Protein AF-A0A4R1R1F6-F1 (afdb_monomer_lite)

pLDDT: mean 87.06, std 9.8, range [47.56, 97.0]

Structure (mmCIF, N/CA/C/O backbone):
data_AF-A0A4R1R1F6-F1
#
_entry.id   AF-A0A4R1R1F6-F1
#
loop_
_atom_site.group_PDB
_atom_site.id
_atom_site.type_symbol
_atom_site.label_atom_id
_atom_site.label_alt_id
_atom_site.label_comp_id
_atom_site.label_asym_id
_atom_site.label_entity_id
_atom_site.label_seq_id
_atom_site.pdbx_PDB_ins_code
_atom_site.Cartn_x
_atom_site.Cartn_y
_atom_site.Cartn_z
_atom_site.occupancy
_atom_site.B_iso_or_equiv
_atom_site.auth_seq_id
_atom_site.auth_comp_id
_atom_site.auth_asym_id
_atom_site.auth_atom_id
_atom_site.pdbx_PDB_model_num
ATOM 1 N N . MET A 1 1 ? -30.516 7.169 29.824 1.00 62.19 1 MET A N 1
ATOM 2 C CA . MET A 1 1 ? -29.027 7.099 29.856 1.00 62.19 1 MET A CA 1
ATOM 3 C C . MET A 1 1 ? -28.421 5.712 29.596 1.00 62.19 1 MET A C 1
ATOM 5 O O . MET A 1 1 ? -27.406 5.663 28.911 1.00 62.19 1 MET A O 1
ATOM 9 N N . LYS A 1 2 ? -28.962 4.588 30.112 1.00 74.31 2 LYS A N 1
ATOM 10 C CA . LYS A 1 2 ? -28.380 3.242 29.869 1.00 74.31 2 LYS A CA 1
ATOM 11 C C . LYS A 1 2 ? -28.368 2.841 28.382 1.00 74.31 2 LYS A C 1
ATOM 13 O O . LYS A 1 2 ? -27.320 2.434 27.895 1.00 74.31 2 LYS A O 1
ATOM 18 N N . TYR A 1 3 ? -29.479 3.050 27.674 1.00 82.12 3 TYR A N 1
ATOM 19 C CA . TYR A 1 3 ? -29.600 2.762 26.239 1.00 82.12 3 TYR A CA 1
ATOM 20 C C . TYR A 1 3 ? -28.615 3.574 25.385 1.00 82.12 3 TYR A C 1
ATOM 22 O O . TYR A 1 3 ? -27.897 3.007 24.575 1.00 82.12 3 TYR A O 1
ATOM 30 N N . ILE A 1 4 ? -28.467 4.875 25.662 1.00 83.81 4 ILE A N 1
ATOM 31 C CA . ILE A 1 4 ? -27.500 5.753 24.974 1.00 83.81 4 ILE A CA 1
ATOM 32 C C . ILE A 1 4 ? -26.069 5.200 25.085 1.00 83.81 4 ILE A C 1
ATOM 34 O O . ILE A 1 4 ? -25.352 5.111 24.094 1.00 83.81 4 ILE A O 1
ATOM 38 N N . LYS A 1 5 ? -25.656 4.746 26.277 1.00 82.88 5 LYS A N 1
ATOM 39 C CA . LYS A 1 5 ? -24.323 4.147 26.474 1.00 82.88 5 LYS A CA 1
ATOM 40 C C . LYS A 1 5 ? -24.139 2.832 25.707 1.00 82.88 5 LYS A C 1
ATOM 42 O O . LYS A 1 5 ? -23.014 2.515 25.334 1.00 82.88 5 LYS A O 1
ATOM 47 N N . GLN A 1 6 ? -25.201 2.052 25.510 1.00 85.31 6 GLN A N 1
ATOM 48 C CA . GLN A 1 6 ? -25.147 0.817 24.722 1.00 85.31 6 GLN A CA 1
ATOM 49 C C . GLN A 1 6 ? -25.037 1.118 23.228 1.00 85.31 6 GLN A C 1
ATOM 51 O O . GLN A 1 6 ? -24.193 0.521 22.568 1.00 85.31 6 GLN A O 1
ATOM 56 N N . VAL A 1 7 ? -25.804 2.091 22.731 1.00 89.19 7 VAL A N 1
ATOM 57 C CA . VAL A 1 7 ? -25.741 2.540 21.333 1.00 89.19 7 VAL A CA 1
ATOM 58 C C . VAL A 1 7 ? -24.349 3.068 20.992 1.00 89.19 7 VAL A C 1
ATOM 60 O O . VAL A 1 7 ? -23.760 2.620 20.016 1.00 89.19 7 VAL A O 1
ATOM 63 N N . ILE A 1 8 ? -23.764 3.927 21.837 1.00 89.44 8 ILE A N 1
ATOM 64 C CA . ILE A 1 8 ? -22.402 4.452 21.621 1.00 89.44 8 ILE A CA 1
ATOM 65 C C . ILE A 1 8 ? -21.371 3.317 21.551 1.00 89.44 8 ILE A C 1
ATOM 67 O O . ILE A 1 8 ? -20.469 3.345 20.721 1.00 89.44 8 ILE A O 1
ATOM 71 N N . ARG A 1 9 ? -21.500 2.293 22.404 1.00 87.94 9 ARG A N 1
ATOM 72 C CA . ARG A 1 9 ? -20.593 1.134 22.382 1.00 87.94 9 ARG A CA 1
ATOM 73 C C . ARG A 1 9 ? -20.769 0.283 21.133 1.00 87.94 9 ARG A C 1
ATOM 75 O O . ARG A 1 9 ? -19.770 -0.156 20.580 1.00 87.94 9 ARG A O 1
ATOM 82 N N . ALA A 1 10 ? -22.009 0.046 20.713 1.00 91.81 10 ALA A N 1
ATOM 83 C CA . ALA A 1 10 ? -22.293 -0.688 19.486 1.00 91.81 10 ALA A CA 1
ATOM 84 C C . ALA A 1 10 ? -21.715 0.053 18.274 1.00 91.81 10 ALA A C 1
ATOM 86 O O . ALA A 1 10 ? -21.000 -0.549 17.480 1.00 91.81 10 ALA A O 1
ATOM 87 N N . LEU A 1 11 ? -21.920 1.371 18.199 1.00 94.44 11 LEU A N 1
ATOM 88 C CA . LEU A 1 11 ? -21.342 2.209 17.153 1.00 94.44 11 LEU A CA 1
ATOM 89 C C . LEU A 1 11 ? -19.810 2.153 17.164 1.00 94.44 11 LEU A C 1
ATOM 91 O O . LEU A 1 11 ? -19.200 1.983 16.117 1.00 94.44 11 LEU A O 1
ATOM 95 N N . ALA A 1 12 ? -19.184 2.226 18.341 1.00 93.81 12 ALA A N 1
ATOM 96 C CA . ALA A 1 12 ? -17.732 2.127 18.457 1.00 93.81 12 ALA A CA 1
ATOM 97 C C . ALA A 1 12 ? -17.189 0.776 17.961 1.00 93.81 12 ALA A C 1
ATOM 99 O O . ALA A 1 12 ? -16.158 0.739 17.296 1.00 93.81 12 ALA A O 1
ATOM 100 N N . VAL A 1 13 ? -17.894 -0.324 18.246 1.00 94.62 13 VAL A N 1
ATOM 101 C CA . VAL A 1 13 ? -17.554 -1.659 17.728 1.00 94.62 13 VAL A CA 1
ATOM 102 C C . VAL A 1 13 ? -17.670 -1.703 16.206 1.00 94.62 13 VAL A C 1
ATOM 104 O O . VAL A 1 13 ? -16.761 -2.205 15.553 1.00 94.62 13 VAL A O 1
ATOM 107 N N . VAL A 1 14 ? -18.748 -1.151 15.644 1.00 95.94 14 VAL A N 1
ATOM 108 C CA . VAL A 1 14 ? -18.955 -1.105 14.189 1.00 95.94 14 VAL A CA 1
ATOM 109 C C . VAL A 1 14 ? -17.864 -0.281 13.503 1.00 95.94 14 VAL A C 1
ATOM 111 O O . VAL A 1 14 ? -17.288 -0.743 12.525 1.00 95.94 14 VAL A O 1
ATOM 114 N N . LEU A 1 15 ? -17.523 0.894 14.038 1.00 96.25 15 LEU A N 1
ATOM 115 C CA . LEU A 1 15 ? -16.470 1.754 13.487 1.00 96.25 15 LEU A CA 1
ATOM 116 C C . LEU A 1 15 ? -15.081 1.104 13.571 1.00 96.25 15 LEU A C 1
ATOM 118 O O . LEU A 1 15 ? -14.319 1.166 12.610 1.00 96.25 15 LEU A O 1
ATOM 122 N N . ALA A 1 16 ? -14.759 0.450 14.692 1.00 96.12 16 ALA A N 1
ATOM 123 C CA . ALA A 1 16 ? -13.498 -0.274 14.849 1.00 96.12 16 ALA A CA 1
ATOM 124 C C . ALA A 1 16 ? -13.395 -1.456 13.873 1.00 96.12 16 ALA A C 1
ATOM 126 O O . ALA A 1 16 ? -12.383 -1.612 13.194 1.00 96.12 16 ALA A O 1
ATOM 127 N N . ALA A 1 17 ? -14.459 -2.256 13.753 1.00 96.50 17 ALA A N 1
ATOM 128 C CA . ALA A 1 17 ? -14.500 -3.367 12.808 1.00 96.50 17 ALA A CA 1
ATOM 129 C C . ALA A 1 17 ? -14.421 -2.882 11.353 1.00 96.50 17 ALA A C 1
ATOM 131 O O . ALA A 1 17 ? -13.700 -3.478 10.556 1.00 96.50 17 ALA A O 1
ATOM 132 N N . GLY A 1 18 ? -15.104 -1.783 11.018 1.00 95.19 18 GLY A N 1
ATOM 133 C CA . GLY A 1 18 ? -15.027 -1.150 9.700 1.00 95.19 18 GLY A CA 1
ATOM 134 C C . GLY A 1 18 ? -13.605 -0.708 9.355 1.00 95.19 18 GLY A C 1
ATOM 135 O O . GLY A 1 18 ? -13.105 -1.055 8.288 1.00 95.19 18 GLY A O 1
ATOM 136 N N . TYR A 1 19 ? -12.920 -0.037 10.287 1.00 95.56 19 TYR A N 1
ATOM 137 C CA . TYR A 1 19 ? -11.516 0.343 10.117 1.00 95.56 19 TYR A CA 1
ATOM 138 C C . TYR A 1 19 ? -10.600 -0.873 9.914 1.00 95.56 19 TYR A C 1
ATOM 140 O O . TYR A 1 19 ? -9.842 -0.910 8.951 1.00 95.56 19 TYR A O 1
ATOM 148 N N . LEU A 1 20 ? -10.694 -1.893 10.775 1.00 94.69 20 LEU A N 1
ATOM 149 C CA . LEU A 1 20 ? -9.870 -3.103 10.661 1.00 94.69 20 LEU A CA 1
ATOM 150 C C . LEU A 1 20 ? -10.113 -3.847 9.341 1.00 94.69 20 LEU A C 1
ATOM 152 O O . LEU A 1 20 ? -9.165 -4.297 8.700 1.00 94.69 20 LEU A O 1
ATOM 156 N N . THR A 1 21 ? -11.373 -3.928 8.912 1.00 94.88 21 THR A N 1
ATOM 157 C CA . THR A 1 21 ? -11.744 -4.532 7.626 1.00 94.88 21 THR A CA 1
ATOM 158 C C . THR A 1 21 ? -11.135 -3.757 6.470 1.00 94.88 21 THR A C 1
ATOM 160 O O . THR A 1 21 ? -10.537 -4.363 5.589 1.00 94.88 21 THR A O 1
ATOM 163 N N . TRP A 1 22 ? -11.237 -2.427 6.484 1.00 91.94 22 TRP A N 1
ATOM 164 C CA . TRP A 1 22 ? -10.648 -1.572 5.457 1.00 91.94 22 TRP A CA 1
ATOM 165 C C . TRP A 1 22 ? -9.118 -1.694 5.399 1.00 91.94 22 TRP A C 1
ATOM 167 O O . TRP A 1 22 ? -8.544 -1.773 4.312 1.00 91.94 22 TRP A O 1
ATOM 177 N N . SER A 1 23 ? -8.455 -1.793 6.554 1.00 89.38 23 SER A N 1
ATOM 178 C CA . SER A 1 23 ? -7.006 -2.001 6.622 1.00 89.38 23 SER A CA 1
ATOM 179 C C . SER A 1 23 ? -6.578 -3.305 5.945 1.00 89.38 23 SER A C 1
ATOM 181 O O . SER A 1 23 ? -5.576 -3.317 5.238 1.00 89.38 23 SER A O 1
ATOM 183 N N . VAL A 1 24 ? -7.349 -4.387 6.109 1.00 89.81 24 VAL A N 1
ATOM 184 C CA . VAL A 1 24 ? -7.085 -5.675 5.439 1.00 89.81 24 VAL A CA 1
ATOM 185 C C . VAL A 1 24 ? -7.498 -5.645 3.965 1.00 89.81 24 VAL A C 1
ATOM 187 O O . VAL A 1 24 ? -6.786 -6.195 3.121 1.00 89.81 24 VAL A O 1
ATOM 190 N N . TYR A 1 25 ? -8.615 -4.978 3.651 1.00 87.81 25 TYR A N 1
ATOM 191 C CA . TYR A 1 25 ? -9.157 -4.838 2.298 1.00 87.81 25 TYR A CA 1
ATOM 192 C C . TYR A 1 25 ? -8.102 -4.346 1.321 1.00 87.81 25 TYR A C 1
ATOM 194 O O . TYR A 1 25 ? -7.847 -5.004 0.319 1.00 87.81 25 TYR A O 1
ATOM 202 N N . ARG A 1 26 ? -7.410 -3.262 1.675 1.00 78.88 26 ARG A N 1
ATOM 203 C CA . ARG A 1 26 ? -6.404 -2.652 0.800 1.00 78.88 26 ARG A CA 1
ATOM 204 C C . ARG A 1 26 ? -5.155 -3.495 0.558 1.00 78.88 26 ARG A C 1
ATOM 206 O O . ARG A 1 26 ? -4.359 -3.136 -0.299 1.00 78.88 26 ARG A O 1
ATOM 213 N N . ILE A 1 27 ? -4.948 -4.556 1.332 1.00 75.25 27 ILE A N 1
ATOM 214 C CA . ILE A 1 27 ? -3.757 -5.400 1.215 1.00 75.25 27 ILE A CA 1
ATOM 215 C C . ILE A 1 27 ? -4.089 -6.708 0.492 1.00 75.25 27 ILE A C 1
ATOM 217 O O . ILE A 1 27 ? -3.251 -7.212 -0.247 1.00 75.25 27 ILE A O 1
ATOM 221 N N . THR A 1 28 ? -5.273 -7.291 0.727 1.00 76.56 28 THR A N 1
ATOM 222 C CA . THR A 1 28 ? -5.504 -8.713 0.395 1.00 76.56 28 THR A CA 1
ATOM 223 C C . THR A 1 28 ? -6.889 -9.084 -0.130 1.00 76.56 28 THR A C 1
ATOM 225 O O . THR A 1 28 ? -7.042 -10.199 -0.630 1.00 76.56 28 THR A O 1
ATOM 228 N N . LEU A 1 29 ? -7.919 -8.240 0.014 1.00 80.62 29 LEU A N 1
ATOM 229 C CA . LEU A 1 29 ? -9.292 -8.674 -0.278 1.00 80.62 29 LEU A CA 1
ATOM 230 C C . LEU A 1 29 ? -9.706 -8.247 -1.682 1.00 80.62 29 LEU A C 1
ATOM 232 O O . LEU A 1 29 ? -9.890 -7.065 -1.953 1.00 80.62 29 LEU A O 1
ATOM 236 N N . ASN A 1 30 ? -9.940 -9.238 -2.537 1.00 78.88 30 ASN A N 1
ATOM 237 C CA . ASN A 1 30 ? -10.216 -9.022 -3.957 1.00 78.88 30 ASN A CA 1
ATOM 238 C C . ASN A 1 30 ? -11.698 -9.221 -4.311 1.00 78.88 30 ASN A C 1
ATOM 240 O O . ASN A 1 30 ? -12.110 -8.938 -5.431 1.00 78.88 30 ASN A O 1
ATOM 244 N N . THR A 1 31 ? -12.518 -9.731 -3.382 1.00 85.62 31 THR A N 1
ATOM 245 C CA . THR A 1 31 ? -13.938 -10.036 -3.636 1.00 85.62 31 THR A CA 1
ATOM 246 C C . THR A 1 31 ? -14.854 -9.514 -2.533 1.00 85.62 31 THR A C 1
ATOM 248 O O . THR A 1 31 ? -14.504 -9.519 -1.352 1.00 85.62 31 THR A O 1
ATOM 251 N N . THR A 1 32 ? -16.086 -9.141 -2.891 1.00 87.62 32 THR A N 1
ATOM 252 C CA . THR A 1 32 ? -17.100 -8.665 -1.932 1.00 87.62 32 THR A CA 1
ATOM 253 C C . THR A 1 32 ? -17.400 -9.692 -0.839 1.00 87.62 32 THR A C 1
ATOM 255 O O . THR A 1 32 ? -17.586 -9.328 0.319 1.00 87.62 32 THR A O 1
ATOM 258 N N . VAL A 1 33 ? -17.399 -10.986 -1.177 1.00 90.06 33 VAL A N 1
ATOM 259 C CA . VAL A 1 33 ? -17.641 -12.071 -0.211 1.00 90.06 33 VAL A CA 1
ATOM 260 C C . VAL A 1 33 ? -16.546 -12.109 0.856 1.00 90.06 33 VAL A C 1
ATOM 262 O O . VAL A 1 33 ? -16.855 -12.206 2.044 1.00 90.06 33 VAL A O 1
ATOM 265 N N . GLN A 1 34 ? -15.278 -11.966 0.455 1.00 89.88 34 GLN A N 1
ATOM 266 C CA . GLN A 1 34 ? -14.159 -11.876 1.396 1.00 89.88 34 GLN A CA 1
ATOM 267 C C . GLN A 1 34 ? -14.294 -10.653 2.311 1.00 89.88 34 GLN A C 1
ATOM 269 O O . GLN A 1 34 ? -14.090 -10.775 3.517 1.00 89.88 34 GLN A O 1
ATOM 274 N N . VAL A 1 35 ? -14.702 -9.499 1.769 1.00 90.19 35 VAL A N 1
ATOM 275 C CA . VAL A 1 35 ? -14.927 -8.279 2.566 1.00 90.19 35 VAL A CA 1
ATOM 276 C C . VAL A 1 35 ? -15.991 -8.497 3.635 1.00 90.19 35 VAL A C 1
ATOM 278 O O . VAL A 1 35 ? -15.755 -8.191 4.803 1.00 90.19 35 VAL A O 1
ATOM 281 N N . VAL A 1 36 ? -17.142 -9.066 3.267 1.00 92.94 36 VAL A N 1
ATOM 282 C CA . VAL A 1 36 ? -18.231 -9.340 4.218 1.00 92.94 36 VAL A CA 1
ATOM 283 C C . VAL A 1 36 ? -17.784 -10.337 5.288 1.00 92.94 36 VAL A C 1
ATOM 285 O O . VAL A 1 36 ? -18.026 -10.112 6.474 1.00 92.94 36 VAL A O 1
ATOM 288 N N . PHE A 1 37 ? -17.086 -11.405 4.896 1.00 93.38 37 PHE A N 1
ATOM 289 C CA . PHE A 1 37 ? -16.571 -12.400 5.836 1.00 93.38 37 PHE A CA 1
ATOM 290 C C . PHE A 1 37 ? -15.604 -11.780 6.856 1.00 93.38 37 PHE A C 1
ATOM 292 O O . PHE A 1 37 ? -15.763 -11.976 8.064 1.00 93.38 37 PHE A O 1
ATOM 299 N N . VAL A 1 38 ? -14.642 -10.980 6.386 1.00 93.94 38 VAL A N 1
ATOM 300 C CA . VAL A 1 38 ? -13.664 -10.292 7.243 1.00 93.94 38 VAL A CA 1
ATOM 301 C C . VAL A 1 38 ? -14.344 -9.255 8.145 1.00 93.94 38 VAL A C 1
ATOM 303 O O . VAL A 1 38 ? -14.007 -9.161 9.327 1.00 93.94 38 VAL A O 1
ATOM 306 N N . ALA A 1 39 ? -15.359 -8.543 7.648 1.00 94.19 39 ALA A N 1
ATOM 307 C CA . ALA A 1 39 ? -16.154 -7.622 8.460 1.00 94.19 39 ALA A CA 1
ATOM 308 C C . ALA A 1 39 ? -16.881 -8.338 9.606 1.00 94.19 39 ALA A C 1
ATOM 310 O O . ALA A 1 39 ? -16.802 -7.911 10.762 1.00 94.19 39 ALA A O 1
ATOM 311 N N . CYS A 1 40 ? -17.552 -9.457 9.317 1.00 95.69 40 CYS A N 1
ATOM 312 C CA . CYS A 1 40 ? -18.209 -10.275 10.337 1.00 95.69 40 CYS A CA 1
ATOM 313 C C . CYS A 1 40 ? -17.206 -10.825 11.361 1.00 95.69 40 CYS A C 1
ATOM 315 O O . CYS A 1 40 ? -17.484 -10.801 12.564 1.00 95.69 40 CYS A O 1
ATOM 317 N N . TYR A 1 41 ? -16.031 -11.265 10.901 1.00 95.88 41 TYR A N 1
ATOM 318 C CA . TYR A 1 41 ? -14.944 -11.716 11.767 1.00 95.88 41 TYR A CA 1
ATOM 319 C C . TYR A 1 41 ? -14.500 -10.615 12.741 1.00 95.88 41 TYR A C 1
ATOM 321 O O . TYR A 1 41 ? -14.474 -10.843 13.955 1.00 95.88 41 TYR A O 1
ATOM 329 N N . PHE A 1 42 ? -14.220 -9.403 12.251 1.00 97.00 42 PHE A N 1
ATOM 330 C CA . PHE A 1 42 ? -13.792 -8.305 13.120 1.00 97.00 42 PHE A CA 1
ATOM 331 C C . PHE A 1 42 ? -14.895 -7.821 14.061 1.00 97.00 42 PHE A C 1
ATOM 333 O O . PHE A 1 42 ? -14.600 -7.506 15.214 1.00 97.00 42 PHE A O 1
ATOM 340 N N . LEU A 1 43 ? -16.166 -7.832 13.644 1.00 96.38 43 LEU A N 1
ATOM 341 C CA . LEU A 1 43 ? -17.286 -7.549 14.549 1.00 96.38 43 LEU A CA 1
ATOM 342 C C . LEU A 1 43 ? -17.322 -8.541 15.718 1.00 96.38 43 LEU A C 1
ATOM 344 O O . LEU A 1 43 ? -17.379 -8.125 16.880 1.00 96.38 43 LEU A O 1
ATOM 348 N N . ALA A 1 44 ? -17.242 -9.843 15.426 1.00 96.06 44 ALA A N 1
ATOM 349 C CA . ALA A 1 44 ? -17.216 -10.884 16.450 1.00 96.06 44 ALA A CA 1
ATOM 350 C C . ALA A 1 44 ? -15.998 -10.735 17.378 1.00 96.06 44 ALA A C 1
ATOM 352 O O . ALA A 1 44 ? -16.141 -10.811 18.602 1.00 96.06 44 ALA A O 1
ATOM 353 N N . LEU A 1 45 ? -14.821 -10.440 16.816 1.00 95.25 45 LEU A N 1
ATOM 354 C CA . LEU A 1 45 ? -13.589 -10.206 17.568 1.00 95.25 45 LEU A CA 1
ATOM 355 C C . LEU A 1 45 ? -13.711 -8.990 18.496 1.00 95.25 45 LEU A C 1
ATOM 357 O O . LEU A 1 45 ? -13.392 -9.092 19.681 1.00 95.25 45 LEU A O 1
ATOM 361 N N . CYS A 1 46 ? -14.214 -7.854 18.008 1.00 94.50 46 CYS A N 1
ATOM 362 C CA . CYS A 1 46 ? -14.398 -6.646 18.813 1.00 94.50 46 CYS A CA 1
ATOM 363 C C . CYS A 1 46 ? -15.383 -6.871 19.973 1.00 94.50 46 CYS A C 1
ATOM 365 O O . CYS A 1 46 ? -15.110 -6.462 21.108 1.00 94.50 46 CYS A O 1
ATOM 367 N N . VAL A 1 47 ? -16.503 -7.563 19.724 1.00 93.75 47 VAL A N 1
ATOM 368 C CA . VAL A 1 47 ? -17.460 -7.948 20.778 1.00 93.75 47 VAL A CA 1
ATOM 369 C C . VAL A 1 47 ? -16.805 -8.897 21.785 1.00 93.75 47 VAL A C 1
ATOM 371 O O . VAL A 1 47 ? -16.910 -8.676 22.997 1.00 93.75 47 VAL A O 1
ATOM 374 N N . GLY A 1 48 ? -16.084 -9.910 21.298 1.00 93.06 48 GLY A N 1
ATOM 375 C CA . GLY A 1 48 ? -15.354 -10.876 22.117 1.00 93.06 48 GLY A CA 1
ATOM 376 C C . GLY A 1 48 ? -14.321 -10.208 23.023 1.00 93.06 48 GLY A C 1
ATOM 377 O O . GLY A 1 48 ? -14.305 -10.455 24.228 1.00 93.06 48 GLY A O 1
ATOM 378 N N . MET A 1 49 ? -13.530 -9.277 22.491 1.00 91.25 49 MET A N 1
ATOM 379 C CA . MET A 1 49 ? -12.537 -8.512 23.253 1.00 91.25 49 MET A CA 1
ATOM 380 C C . MET A 1 49 ? -13.179 -7.600 24.303 1.00 91.25 49 MET A C 1
ATOM 382 O O . MET A 1 49 ? -12.696 -7.514 25.438 1.00 91.25 49 MET A O 1
ATOM 386 N N . ALA A 1 50 ? -14.299 -6.948 23.978 1.00 88.19 50 ALA A N 1
ATOM 387 C CA . ALA A 1 50 ? -15.047 -6.144 24.944 1.00 88.19 50 ALA A CA 1
ATOM 388 C C . ALA A 1 50 ? -15.606 -7.002 26.096 1.00 88.19 50 ALA A C 1
ATOM 390 O O . ALA A 1 50 ? -15.583 -6.581 27.262 1.00 88.19 50 ALA A O 1
ATOM 391 N N . PHE A 1 51 ? -16.071 -8.215 25.790 1.00 89.31 51 PHE A N 1
ATOM 392 C CA . PHE A 1 51 ? -16.526 -9.183 26.784 1.00 89.31 51 PHE A CA 1
ATOM 393 C C . PHE A 1 51 ? -15.368 -9.723 27.635 1.00 89.31 51 PHE A C 1
ATOM 395 O O . PHE A 1 51 ? -15.453 -9.713 28.866 1.00 89.31 51 PHE A O 1
ATOM 402 N N . LEU A 1 52 ? -14.250 -10.089 27.004 1.00 88.81 52 LEU A N 1
ATOM 403 C CA . LEU A 1 52 ? -13.041 -10.576 27.669 1.00 88.81 52 LEU A CA 1
ATOM 404 C C . LEU A 1 52 ? -12.483 -9.538 28.648 1.00 88.81 52 LEU A C 1
ATOM 406 O O . LEU A 1 52 ? -12.204 -9.861 29.803 1.00 88.81 52 LEU A O 1
ATOM 410 N N . LYS A 1 53 ? -12.422 -8.265 28.236 1.00 85.56 53 LYS A N 1
ATOM 411 C CA . LYS A 1 53 ? -12.072 -7.137 29.113 1.00 85.56 53 LYS A CA 1
ATOM 412 C C . LYS A 1 53 ? -12.945 -7.103 30.370 1.00 85.56 53 LYS A C 1
ATOM 414 O O . LYS A 1 53 ? -12.437 -6.926 31.476 1.00 85.56 53 LYS A O 1
ATOM 419 N N . LYS A 1 54 ? -14.260 -7.292 30.226 1.00 83.75 54 LYS A N 1
ATOM 420 C CA . LYS A 1 54 ? -15.191 -7.296 31.365 1.00 83.75 54 LYS A CA 1
ATOM 421 C C . LYS A 1 54 ? -14.946 -8.478 32.307 1.00 83.75 54 LYS A C 1
ATOM 423 O O . LYS A 1 54 ? -15.086 -8.306 33.515 1.00 83.75 54 LYS A O 1
ATOM 428 N N . ILE A 1 55 ? -14.597 -9.652 31.778 1.00 85.69 55 ILE A N 1
ATOM 429 C CA . ILE A 1 55 ? -14.298 -10.847 32.581 1.00 85.69 55 ILE A CA 1
ATOM 430 C C . ILE A 1 55 ? -12.976 -10.681 33.334 1.00 85.69 55 ILE A C 1
ATOM 432 O O . ILE A 1 55 ? -12.947 -10.813 34.557 1.00 85.69 55 ILE A O 1
ATOM 436 N N . LEU A 1 56 ? -11.893 -10.354 32.624 1.00 83.31 56 LEU A N 1
ATOM 437 C CA . LEU A 1 56 ? -10.532 -10.362 33.171 1.00 83.31 56 LEU A CA 1
ATOM 438 C C . LEU A 1 56 ? -10.275 -9.280 34.225 1.00 83.31 56 LEU A C 1
ATOM 440 O O . LEU A 1 56 ? -9.412 -9.468 35.091 1.00 83.31 56 LEU A O 1
ATOM 444 N N . PHE A 1 57 ? -11.013 -8.167 34.149 1.00 78.00 57 PHE A N 1
ATOM 445 C CA . PHE A 1 57 ? -10.798 -6.972 34.969 1.00 78.00 57 PHE A CA 1
ATOM 446 C C . PHE A 1 57 ? -11.982 -6.628 35.884 1.00 78.00 57 PHE A C 1
ATOM 448 O O . PHE A 1 57 ? -12.002 -5.554 36.483 1.00 78.00 57 PHE A O 1
ATOM 455 N N . LYS A 1 58 ? -12.940 -7.551 36.066 1.00 66.81 58 LYS A N 1
ATOM 456 C CA . LYS A 1 58 ? -14.171 -7.358 36.863 1.00 66.81 58 LYS A CA 1
ATOM 457 C C . LYS A 1 58 ? -13.932 -6.911 38.318 1.00 66.81 58 LYS A C 1
ATOM 459 O O . LYS A 1 58 ? -14.848 -6.380 38.934 1.00 66.81 58 LYS A O 1
ATOM 464 N N . LYS A 1 59 ? -12.737 -7.155 38.876 1.00 58.59 59 LYS A N 1
ATOM 465 C CA . LYS A 1 59 ? -12.392 -6.900 40.290 1.00 58.59 59 LYS A CA 1
ATOM 466 C C . LYS A 1 59 ? -11.040 -6.195 40.512 1.00 58.59 59 LYS A C 1
ATOM 468 O O . LYS A 1 59 ? -10.637 -6.043 41.661 1.00 58.59 59 LYS A O 1
ATOM 473 N N . THR A 1 60 ? -10.299 -5.819 39.463 1.00 56.38 60 THR A N 1
ATOM 474 C CA . THR A 1 60 ? -8.830 -5.654 39.602 1.00 56.38 60 THR A CA 1
ATOM 475 C C . THR A 1 60 ? -8.224 -4.361 39.074 1.00 56.38 60 THR A C 1
ATOM 477 O O . THR A 1 60 ? -7.004 -4.256 39.065 1.00 56.38 60 THR A O 1
ATOM 480 N N . VAL A 1 61 ? -8.994 -3.348 38.689 1.00 55.31 61 VAL A N 1
ATOM 481 C CA . VAL A 1 61 ? -8.387 -2.100 38.203 1.00 55.31 61 VAL A CA 1
ATOM 482 C C . VAL A 1 61 ? -8.914 -0.928 39.012 1.00 55.31 61 VAL A C 1
ATOM 484 O O . VAL A 1 61 ? -10.100 -0.885 39.311 1.00 55.31 61 VAL A O 1
ATOM 487 N N . ARG A 1 62 ? -7.968 -0.086 39.442 1.00 55.88 62 ARG A N 1
ATOM 488 C CA . ARG A 1 62 ? -8.034 1.127 40.274 1.00 55.88 62 ARG A CA 1
ATOM 489 C C . ARG A 1 62 ? -9.419 1.785 40.465 1.00 55.88 62 ARG A C 1
ATOM 491 O O . ARG A 1 62 ? -10.246 1.784 39.562 1.00 55.88 62 ARG A O 1
ATOM 498 N N . PRO A 1 63 ? -9.632 2.506 41.584 1.00 51.91 63 PRO A N 1
ATOM 499 C CA . PRO A 1 63 ? -10.901 3.181 41.884 1.00 51.91 63 PRO A CA 1
ATOM 500 C C . PRO A 1 63 ? -11.332 4.254 40.865 1.00 51.91 63 PRO A C 1
ATOM 502 O O . PRO A 1 63 ? -12.454 4.742 40.965 1.00 51.91 63 PRO A O 1
ATOM 505 N N . ASN A 1 64 ? -10.491 4.637 39.891 1.00 64.31 64 ASN A N 1
ATOM 506 C CA . ASN A 1 64 ? -10.787 5.737 38.972 1.00 64.31 64 ASN A CA 1
ATOM 507 C C . ASN A 1 64 ? -10.660 5.357 37.477 1.00 64.31 64 ASN A C 1
ATOM 509 O O . ASN A 1 64 ? -9.732 5.803 36.800 1.00 64.31 64 ASN A O 1
ATOM 513 N N . PRO A 1 65 ? -11.614 4.576 36.932 1.00 70.88 65 PRO A N 1
ATOM 514 C CA . PRO A 1 65 ? -11.579 4.075 35.552 1.00 70.88 65 PRO A CA 1
ATOM 515 C C . PRO A 1 65 ? -11.608 5.177 34.481 1.00 70.88 65 PRO A C 1
ATOM 517 O O . PRO A 1 65 ? -11.290 4.917 33.322 1.00 70.88 65 PRO A O 1
ATOM 520 N N . VAL A 1 66 ? -11.990 6.403 34.848 1.00 79.06 66 VAL A N 1
ATOM 521 C CA . VAL A 1 66 ? -12.054 7.549 33.931 1.00 79.06 66 VAL A CA 1
ATOM 522 C C . VAL A 1 66 ? -10.657 8.076 33.607 1.00 79.06 66 VAL A C 1
ATOM 524 O O . VAL A 1 66 ? -10.367 8.335 32.442 1.00 79.06 66 VAL A O 1
ATOM 527 N N . LYS A 1 67 ? -9.762 8.173 34.602 1.00 83.88 67 LYS A N 1
ATOM 528 C CA . LYS A 1 67 ? -8.379 8.640 34.385 1.00 83.88 67 LYS A CA 1
ATOM 529 C C . LYS A 1 67 ? -7.634 7.736 33.407 1.00 83.88 67 LYS A C 1
ATOM 531 O O . LYS A 1 67 ? -6.957 8.215 32.507 1.00 83.88 67 LYS A O 1
ATOM 536 N N . ASP A 1 68 ? -7.845 6.436 33.539 1.00 84.06 68 ASP A N 1
ATOM 537 C CA . ASP A 1 68 ? -7.219 5.412 32.708 1.00 84.06 68 ASP A CA 1
ATOM 538 C C . ASP A 1 68 ? -7.760 5.414 31.267 1.00 84.06 68 ASP A C 1
ATOM 540 O O . ASP A 1 68 ? -7.044 5.098 30.317 1.00 84.06 68 ASP A O 1
ATOM 544 N N . GLN A 1 69 ? -9.036 5.767 31.086 1.00 86.38 69 GLN A N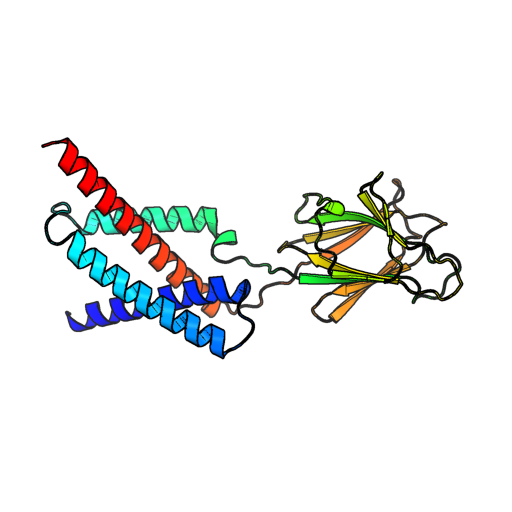 1
ATOM 545 C CA . GLN A 1 69 ? -9.634 5.962 29.761 1.00 86.38 69 GLN A CA 1
ATOM 546 C C . GLN A 1 69 ? -9.132 7.237 29.084 1.00 86.38 69 GLN A C 1
ATOM 548 O O . GLN A 1 69 ? -8.872 7.211 27.882 1.00 86.38 69 GLN A O 1
ATOM 553 N N . LEU A 1 70 ? -8.977 8.324 29.847 1.00 90.44 70 LEU A N 1
ATOM 554 C CA . LEU A 1 70 ? -8.423 9.586 29.354 1.00 90.44 70 LEU A CA 1
ATOM 555 C C . LEU A 1 70 ? -6.944 9.445 28.992 1.00 90.44 70 LEU A C 1
ATOM 557 O O . LEU A 1 70 ? -6.541 9.904 27.930 1.00 90.44 70 LEU A O 1
ATOM 561 N N . LEU A 1 71 ? -6.156 8.750 29.818 1.00 91.94 71 LEU A N 1
ATOM 562 C CA . LEU A 1 71 ? -4.755 8.458 29.516 1.00 91.94 71 LEU A CA 1
ATOM 563 C C . LEU A 1 71 ? -4.626 7.633 28.232 1.00 91.94 71 LEU A C 1
ATOM 565 O O . LEU A 1 71 ? -3.826 7.967 27.364 1.00 91.94 71 LEU A O 1
ATOM 569 N N . ALA A 1 72 ? -5.444 6.587 28.078 1.00 92.62 72 ALA A N 1
ATOM 570 C CA . ALA A 1 72 ? -5.445 5.787 26.858 1.00 92.62 72 ALA A CA 1
ATOM 571 C C . ALA A 1 72 ? -5.857 6.596 25.621 1.00 92.62 72 ALA A C 1
ATOM 573 O O . ALA A 1 72 ? -5.292 6.389 24.552 1.00 92.62 72 ALA A O 1
ATOM 574 N N . LEU A 1 73 ? -6.813 7.522 25.760 1.00 94.00 73 LEU A N 1
ATOM 575 C CA . LEU A 1 73 ? -7.208 8.419 24.675 1.00 94.00 73 LEU A CA 1
ATOM 576 C C . LEU A 1 73 ? -6.074 9.378 24.299 1.00 94.00 73 LEU A C 1
ATOM 578 O O . LEU A 1 73 ? -5.784 9.532 23.119 1.00 94.00 73 LEU A O 1
ATOM 582 N N . ALA A 1 74 ? -5.409 9.982 25.286 1.00 94.69 74 ALA A N 1
ATOM 583 C CA . ALA A 1 74 ? -4.279 10.877 25.053 1.00 94.69 74 ALA A CA 1
ATOM 584 C C . ALA A 1 74 ? -3.130 10.155 24.332 1.00 94.69 74 ALA A C 1
ATOM 586 O O . ALA A 1 74 ? -2.613 10.658 23.339 1.00 94.69 74 ALA A O 1
ATOM 587 N N . LEU A 1 75 ? -2.782 8.943 24.774 1.00 95.00 75 LEU A N 1
ATOM 588 C CA . LEU A 1 75 ? -1.772 8.118 24.110 1.00 95.00 75 LEU A CA 1
ATOM 589 C C . LEU A 1 75 ? -2.200 7.710 22.695 1.00 95.00 75 LEU A C 1
ATOM 591 O O . LEU A 1 75 ? -1.383 7.762 21.783 1.00 95.00 75 LEU A O 1
ATOM 595 N N . ALA A 1 76 ? -3.472 7.353 22.489 1.00 94.56 76 ALA A N 1
ATOM 596 C CA . ALA A 1 76 ? -3.991 7.028 21.162 1.00 94.56 76 ALA A CA 1
ATOM 597 C C . ALA A 1 76 ? -3.901 8.225 20.205 1.00 94.56 76 ALA A C 1
ATOM 599 O O . ALA A 1 76 ? -3.499 8.049 19.058 1.00 94.56 76 ALA A O 1
ATOM 600 N N . LEU A 1 77 ? -4.210 9.436 20.682 1.00 94.50 77 LEU A N 1
ATOM 601 C CA . LEU A 1 77 ? -4.062 10.667 19.904 1.00 94.50 77 LEU A CA 1
ATOM 602 C C . LEU A 1 77 ? -2.598 10.921 19.533 1.00 94.50 77 LEU A C 1
ATOM 604 O O . LEU A 1 77 ? -2.309 11.141 18.360 1.00 94.50 77 LEU A O 1
ATOM 608 N N . ILE A 1 78 ? -1.674 10.811 20.493 1.00 94.00 78 ILE A N 1
ATOM 609 C CA . ILE A 1 78 ? -0.232 10.957 20.237 1.00 94.00 78 ILE A CA 1
ATOM 610 C C . ILE A 1 78 ? 0.218 9.961 19.162 1.00 94.00 78 ILE A C 1
ATOM 612 O O . ILE A 1 78 ? 0.769 10.368 18.142 1.00 94.00 78 ILE A O 1
ATOM 616 N N . VAL A 1 79 ? -0.085 8.671 19.337 1.00 93.38 79 VAL A N 1
ATOM 617 C CA . VAL A 1 79 ? 0.266 7.626 18.360 1.00 93.38 79 VAL A CA 1
ATOM 618 C C . VAL A 1 79 ? -0.349 7.922 16.991 1.00 93.38 79 VAL A C 1
ATOM 620 O O . VAL A 1 79 ? 0.329 7.757 15.979 1.00 93.38 79 VAL A O 1
ATOM 623 N N . SER A 1 80 ? -1.597 8.400 16.948 1.00 90.88 80 SER A N 1
ATOM 624 C CA . SER A 1 80 ? -2.283 8.707 15.690 1.00 90.88 80 SER A CA 1
ATOM 625 C C . SER A 1 80 ? -1.643 9.853 14.911 1.00 90.88 80 SER A C 1
ATOM 627 O O . SER A 1 80 ? -1.573 9.766 13.691 1.00 90.88 80 SER A O 1
ATOM 629 N N . VAL A 1 81 ? -1.118 10.878 15.593 1.00 89.12 81 VAL A N 1
ATOM 630 C CA . VAL A 1 81 ? -0.431 12.008 14.947 1.00 89.12 81 VAL A CA 1
ATOM 631 C C . VAL A 1 81 ? 0.887 11.550 14.325 1.00 89.12 81 VAL A C 1
ATOM 633 O O . VAL A 1 81 ? 1.153 11.851 13.166 1.00 89.12 81 VAL A O 1
ATOM 636 N N . PHE A 1 82 ? 1.688 10.772 15.059 1.00 88.69 82 PHE A N 1
ATOM 637 C CA . PHE A 1 82 ? 2.979 10.285 14.557 1.00 88.69 82 PHE A CA 1
ATOM 638 C C . PHE A 1 82 ? 2.851 9.161 13.520 1.00 88.69 82 PHE A C 1
ATOM 640 O O . PHE A 1 82 ? 3.754 8.968 12.714 1.00 88.69 82 PHE A O 1
ATOM 647 N N . SER A 1 83 ? 1.733 8.431 13.521 1.00 87.38 83 SER A N 1
ATOM 648 C CA . SER A 1 83 ? 1.517 7.260 12.656 1.00 87.38 83 SER A CA 1
ATOM 649 C C . SER A 1 83 ? 0.417 7.482 11.619 1.00 87.38 83 SER A C 1
ATOM 651 O O . SER A 1 83 ? -0.117 6.519 11.073 1.00 87.38 83 SER A O 1
ATOM 653 N N . VAL A 1 84 ? 0.059 8.739 11.351 1.00 82.25 84 VAL A N 1
ATOM 654 C CA . VAL A 1 84 ? -1.076 9.127 10.502 1.00 82.25 84 VAL A CA 1
ATOM 655 C C . VAL A 1 84 ? -1.013 8.466 9.117 1.00 82.25 84 VAL A C 1
ATOM 657 O O . VAL A 1 84 ? -1.966 7.811 8.697 1.00 82.25 84 VAL A O 1
ATOM 660 N N . ASN A 1 85 ? 0.168 8.505 8.493 1.00 78.06 85 ASN A N 1
ATOM 661 C CA . ASN A 1 85 ? 0.435 7.927 7.174 1.00 78.06 85 ASN A CA 1
ATOM 662 C C . ASN A 1 85 ? 0.426 6.393 7.170 1.00 78.06 85 ASN A C 1
ATOM 664 O O . ASN A 1 85 ? 0.240 5.793 6.121 1.00 78.06 85 ASN A O 1
ATOM 668 N N . TYR A 1 86 ? 0.608 5.744 8.322 1.00 81.94 86 TYR A N 1
ATOM 669 C CA . TYR A 1 86 ? 0.530 4.284 8.436 1.00 81.94 86 TYR A CA 1
ATOM 670 C C . TYR A 1 86 ? -0.895 3.815 8.729 1.00 81.94 86 TYR A C 1
ATOM 672 O O . TYR A 1 86 ? -1.341 2.799 8.203 1.00 81.94 86 TYR A O 1
ATOM 680 N N . LEU A 1 87 ? -1.624 4.558 9.565 1.00 84.12 87 LEU A N 1
ATOM 681 C CA . LEU A 1 87 ? -2.999 4.227 9.933 1.00 84.12 87 LEU A CA 1
ATOM 682 C C . LEU A 1 87 ? -3.946 4.427 8.755 1.00 84.12 87 LEU A C 1
ATOM 684 O O . LEU A 1 87 ? -4.832 3.598 8.545 1.00 84.12 87 LEU A O 1
ATOM 688 N N . ILE A 1 88 ? -3.763 5.524 8.016 1.00 85.94 88 ILE A N 1
ATOM 689 C CA . ILE A 1 88 ? -4.539 5.882 6.830 1.00 85.94 88 ILE A CA 1
ATOM 690 C C . ILE A 1 88 ? -3.565 6.442 5.781 1.00 85.94 88 ILE A C 1
ATOM 692 O O . ILE A 1 88 ? -3.482 7.659 5.616 1.00 85.94 88 ILE A O 1
ATOM 696 N N . PRO A 1 89 ? -2.804 5.576 5.079 1.00 83.19 89 PRO A N 1
ATOM 697 C CA . PRO A 1 89 ? -1.969 5.995 3.962 1.00 83.19 89 PRO A CA 1
ATOM 698 C C . PRO A 1 89 ? -2.809 6.650 2.878 1.00 83.19 89 PRO A C 1
ATOM 700 O O . PRO A 1 89 ? -3.953 6.254 2.636 1.00 83.19 89 PRO A O 1
ATOM 703 N N . GLU A 1 90 ? -2.202 7.650 2.251 1.00 82.88 90 GLU A N 1
ATOM 704 C CA . GLU A 1 90 ? -2.775 8.435 1.156 1.00 82.88 90 GLU A CA 1
ATOM 705 C C . GLU A 1 90 ? -2.459 7.827 -0.214 1.00 82.88 90 GLU A C 1
ATOM 707 O O . GLU A 1 90 ? -3.190 8.051 -1.175 1.00 82.88 90 GLU A O 1
ATOM 712 N N . TYR A 1 91 ? -1.407 7.013 -0.278 1.00 83.50 91 TYR A N 1
ATOM 713 C CA . TYR A 1 91 ? -0.938 6.344 -1.484 1.00 83.50 91 TYR A CA 1
ATOM 714 C C . TYR A 1 91 ? -1.126 4.838 -1.339 1.00 83.50 91 TYR A C 1
ATOM 716 O O . TYR A 1 91 ? -1.017 4.284 -0.240 1.00 83.50 91 TYR A O 1
ATOM 724 N N . GLN A 1 92 ? -1.411 4.178 -2.452 1.00 82.56 92 GLN A N 1
ATOM 725 C CA . GLN A 1 92 ? -1.470 2.725 -2.547 1.00 82.56 92 GLN A CA 1
ATOM 726 C C . GLN A 1 92 ? -0.360 2.212 -3.451 1.00 82.56 92 GLN A C 1
ATOM 728 O O . GLN A 1 92 ? 0.216 2.953 -4.250 1.00 82.56 92 GLN A O 1
ATOM 733 N N . LYS A 1 93 ? -0.075 0.917 -3.313 1.00 85.38 93 LYS A N 1
ATOM 734 C CA . LYS A 1 93 ? 0.730 0.213 -4.301 1.00 85.38 93 LYS A CA 1
ATOM 735 C C . LYS A 1 93 ? 0.105 0.393 -5.679 1.00 85.38 93 LYS A C 1
ATOM 737 O O . LYS A 1 93 ? -1.120 0.430 -5.806 1.00 85.38 93 LYS A O 1
ATOM 742 N N . THR A 1 94 ? 0.944 0.502 -6.691 1.00 87.00 94 THR A N 1
ATOM 743 C CA . THR A 1 94 ? 0.502 0.675 -8.073 1.00 87.00 94 THR A CA 1
ATOM 744 C C . THR A 1 94 ? 1.376 -0.158 -8.989 1.00 87.00 94 THR A C 1
ATOM 746 O O . THR A 1 94 ? 2.479 -0.549 -8.616 1.00 87.00 94 THR A O 1
ATOM 749 N N . THR A 1 95 ? 0.879 -0.449 -10.180 1.00 89.94 95 THR A N 1
ATOM 750 C CA . THR A 1 95 ? 1.660 -1.108 -11.221 1.00 89.94 95 THR A CA 1
ATOM 751 C C . THR A 1 95 ? 2.007 -0.102 -12.297 1.00 89.94 95 THR A C 1
ATOM 753 O O . THR A 1 95 ? 1.194 0.756 -12.657 1.00 89.94 95 THR A O 1
ATOM 756 N N . LEU A 1 96 ? 3.216 -0.232 -12.815 1.00 92.00 96 LEU A N 1
ATOM 757 C CA . LEU A 1 96 ? 3.722 0.559 -13.919 1.00 92.00 96 LEU A CA 1
ATOM 758 C C . LEU A 1 96 ? 4.278 -0.393 -14.970 1.00 92.00 96 LEU A C 1
ATOM 760 O O . LEU A 1 96 ? 4.989 -1.339 -14.633 1.00 92.00 96 LEU A O 1
ATOM 764 N N . THR A 1 97 ? 3.933 -0.136 -16.227 1.00 94.62 97 THR A N 1
ATOM 765 C CA . THR A 1 97 ? 4.433 -0.889 -17.376 1.00 94.62 97 THR A CA 1
ATOM 766 C C . THR A 1 97 ? 5.281 0.028 -18.241 1.00 94.62 97 THR A C 1
ATOM 768 O O . THR A 1 97 ? 4.844 1.124 -18.585 1.00 94.62 97 THR A O 1
ATOM 771 N N . ILE A 1 98 ? 6.487 -0.415 -18.578 1.00 94.69 98 ILE A N 1
ATOM 772 C CA . ILE A 1 98 ? 7.408 0.263 -19.488 1.00 94.69 98 ILE A CA 1
ATOM 773 C C . ILE A 1 98 ? 7.430 -0.529 -20.792 1.00 94.69 98 ILE A C 1
ATOM 775 O O . ILE A 1 98 ? 7.820 -1.701 -20.806 1.00 94.69 98 ILE A O 1
ATOM 779 N N . TYR A 1 99 ? 7.023 0.113 -21.879 1.00 92.88 99 TYR A N 1
ATOM 780 C CA . TYR A 1 99 ? 7.072 -0.432 -23.226 1.00 92.88 99 TYR A CA 1
ATOM 781 C C . TYR A 1 99 ? 8.280 0.121 -23.976 1.00 92.88 99 TYR A C 1
ATOM 783 O O . TYR A 1 99 ? 8.573 1.319 -23.944 1.00 92.88 99 TYR A O 1
ATOM 791 N N . ALA A 1 100 ? 8.974 -0.781 -24.659 1.00 90.25 100 ALA A N 1
ATOM 792 C CA . ALA A 1 100 ? 10.121 -0.504 -25.506 1.00 90.25 100 ALA A CA 1
ATOM 793 C C . ALA A 1 100 ? 9.785 -0.833 -26.966 1.00 90.25 100 ALA A C 1
ATOM 795 O O . ALA A 1 100 ? 9.073 -1.803 -27.229 1.00 90.25 100 ALA A O 1
ATOM 796 N N . GLY A 1 101 ? 10.339 -0.072 -27.912 1.00 76.56 101 GLY A N 1
ATOM 797 C CA . GLY A 1 101 ? 10.311 -0.414 -29.341 1.00 76.56 101 GLY A CA 1
ATOM 798 C C . GLY A 1 101 ? 9.022 -0.079 -30.106 1.00 76.56 101 GLY A C 1
ATOM 799 O O . GLY A 1 101 ? 8.970 -0.330 -31.308 1.00 76.56 101 GLY A O 1
ATOM 800 N N . GLU A 1 102 ? 8.007 0.513 -29.464 1.00 64.88 102 GLU A N 1
ATOM 801 C CA . GLU A 1 102 ? 6.743 0.906 -30.123 1.00 64.88 102 GLU A CA 1
ATOM 802 C C . GLU A 1 102 ? 6.830 2.252 -30.873 1.00 64.88 102 GLU A C 1
ATOM 804 O O . GLU A 1 102 ? 6.046 2.514 -31.787 1.00 64.88 102 GLU A O 1
ATOM 809 N N . SER A 1 103 ? 7.825 3.085 -30.554 1.00 57.59 103 SER A N 1
ATOM 810 C CA . SER A 1 103 ? 8.047 4.387 -31.195 1.00 57.59 103 SER A CA 1
ATOM 811 C C . SER A 1 103 ? 9.024 4.286 -32.376 1.00 57.59 103 SER A C 1
ATOM 813 O O . SER A 1 103 ? 10.059 3.621 -32.303 1.00 57.59 103 SER A O 1
ATOM 815 N N . ALA A 1 104 ? 8.717 4.968 -33.485 1.00 47.56 104 ALA A N 1
ATOM 816 C CA . ALA A 1 104 ? 9.539 4.965 -34.698 1.00 47.56 104 ALA A CA 1
ATOM 817 C C . ALA A 1 104 ? 10.920 5.623 -34.462 1.00 47.56 104 ALA A C 1
ATOM 819 O O . ALA A 1 104 ? 11.000 6.829 -34.235 1.00 47.56 104 ALA A O 1
ATOM 820 N N . GLY A 1 105 ? 12.013 4.852 -34.550 1.00 54.62 105 GLY A N 1
ATOM 821 C CA . GLY A 1 105 ? 13.388 5.342 -34.362 1.00 54.62 105 GLY A CA 1
ATOM 822 C C . GLY A 1 105 ? 14.465 4.293 -34.680 1.00 54.62 105 GLY A C 1
ATOM 823 O O . GLY A 1 105 ? 14.168 3.103 -34.745 1.00 54.62 105 GLY A O 1
ATOM 824 N N . GLN A 1 106 ? 15.711 4.734 -34.918 1.00 58.22 106 GLN A N 1
ATOM 825 C CA . GLN A 1 106 ? 16.836 3.859 -35.310 1.00 58.22 106 GLN A CA 1
ATOM 826 C C . GLN A 1 106 ? 17.463 3.083 -34.139 1.00 58.22 106 GLN A C 1
ATOM 828 O O . GLN A 1 106 ? 17.899 1.955 -34.346 1.00 58.22 106 GLN A O 1
ATOM 833 N N . ASN A 1 107 ? 17.475 3.654 -32.929 1.00 69.56 107 ASN A N 1
ATOM 834 C CA . ASN A 1 107 ? 17.945 2.995 -31.709 1.00 69.56 107 ASN A CA 1
ATOM 835 C C . ASN A 1 107 ? 16.757 2.763 -30.775 1.00 69.56 107 ASN A C 1
ATOM 837 O O . ASN A 1 107 ? 16.026 3.697 -30.452 1.00 69.56 107 ASN A O 1
ATOM 841 N N . GLN A 1 108 ? 16.559 1.512 -30.364 1.00 80.62 108 GLN A N 1
ATOM 842 C CA . GLN A 1 108 ? 15.447 1.110 -29.494 1.00 80.62 108 GLN A CA 1
ATOM 843 C C . GLN A 1 108 ? 15.919 0.662 -28.108 1.00 80.62 108 GLN A C 1
ATOM 845 O O . GLN A 1 108 ? 15.095 0.293 -27.279 1.00 80.62 108 GLN A O 1
ATOM 850 N N . ASN A 1 109 ? 17.229 0.693 -27.848 1.00 90.25 109 ASN A N 1
ATOM 851 C CA . ASN A 1 109 ? 17.779 0.238 -26.580 1.00 90.25 109 ASN A CA 1
ATOM 852 C C . ASN A 1 109 ? 17.298 1.134 -25.439 1.00 90.25 109 ASN A C 1
ATOM 854 O O . ASN A 1 109 ? 17.231 2.358 -25.578 1.00 90.25 109 ASN A O 1
ATOM 858 N N . LEU A 1 110 ? 17.002 0.522 -24.300 1.00 93.75 110 LEU A N 1
ATOM 859 C CA . LEU A 1 110 ? 16.617 1.211 -23.076 1.00 93.75 110 LEU A CA 1
ATOM 860 C C . LEU A 1 110 ? 17.357 0.579 -21.904 1.00 93.75 110 LEU A C 1
ATOM 862 O O . LEU A 1 110 ? 17.545 -0.634 -21.855 1.00 93.75 110 LEU A O 1
ATOM 866 N N . CYS A 1 111 ? 17.758 1.403 -20.947 1.00 95.00 111 CYS A N 1
ATOM 867 C CA . CYS A 1 111 ? 18.311 0.942 -19.685 1.00 95.00 111 CYS A CA 1
ATOM 868 C C . CYS A 1 111 ? 17.627 1.717 -18.566 1.00 95.00 111 CYS A C 1
ATOM 870 O O . CYS A 1 111 ? 17.805 2.930 -18.448 1.00 95.00 111 CYS A O 1
ATOM 872 N N . LEU A 1 112 ? 16.803 1.022 -17.787 1.00 96.25 112 LEU A N 1
ATOM 873 C CA . LEU A 1 112 ? 16.282 1.534 -16.532 1.00 96.25 112 LEU A CA 1
ATOM 874 C C . LEU A 1 112 ? 17.345 1.266 -15.472 1.00 96.25 112 LEU A C 1
ATOM 876 O O . LEU A 1 112 ? 17.574 0.112 -15.118 1.00 96.25 112 LEU A O 1
ATOM 880 N N . ALA A 1 113 ? 17.968 2.336 -14.991 1.00 94.75 113 ALA A N 1
ATOM 881 C CA . ALA A 1 113 ? 19.069 2.246 -14.045 1.00 94.75 113 ALA A CA 1
ATOM 882 C C . ALA A 1 113 ? 18.591 2.336 -12.596 1.00 94.75 113 ALA A C 1
ATOM 884 O O . ALA A 1 113 ? 19.144 1.702 -11.709 1.00 94.75 113 ALA A O 1
ATOM 885 N N . ARG A 1 114 ? 17.579 3.173 -12.316 1.00 94.56 114 ARG A N 1
ATOM 886 C CA . ARG A 1 114 ? 17.111 3.383 -10.936 1.00 94.56 114 ARG A CA 1
ATOM 887 C C . ARG A 1 114 ? 15.630 3.673 -10.859 1.00 94.56 114 ARG A C 1
ATOM 889 O O . ARG A 1 114 ? 15.046 4.300 -11.746 1.00 94.56 114 ARG A O 1
ATOM 896 N N . ILE A 1 115 ? 15.061 3.314 -9.716 1.00 93.81 115 ILE A N 1
ATOM 897 C CA . ILE A 1 115 ? 13.756 3.793 -9.278 1.00 93.81 115 ILE A CA 1
ATOM 898 C C . ILE A 1 115 ? 13.941 4.506 -7.940 1.00 93.81 115 ILE A C 1
ATOM 900 O O . ILE A 1 115 ? 14.451 3.929 -6.982 1.00 93.81 115 ILE A O 1
ATOM 904 N N . VAL A 1 116 ? 13.507 5.762 -7.856 1.00 93.56 116 VAL A N 1
ATOM 905 C CA . VAL A 1 116 ? 13.553 6.556 -6.622 1.00 93.56 116 VAL A CA 1
ATOM 906 C C . VAL A 1 116 ? 12.129 6.817 -6.155 1.00 93.56 116 VAL A C 1
ATOM 908 O O . VAL A 1 116 ? 11.325 7.395 -6.881 1.00 93.56 116 VAL A O 1
ATOM 911 N N . GLN A 1 117 ? 11.806 6.406 -4.931 1.00 90.94 117 GLN A N 1
ATOM 912 C CA . GLN A 1 117 ? 10.502 6.632 -4.313 1.00 90.94 117 GLN A CA 1
ATOM 913 C C . GLN A 1 117 ? 10.645 7.520 -3.083 1.00 90.94 117 GLN A C 1
ATOM 915 O O . GLN A 1 117 ? 11.401 7.197 -2.167 1.00 90.94 117 GLN A O 1
ATOM 920 N N . ASP A 1 118 ? 9.931 8.647 -3.064 1.00 89.19 118 ASP A N 1
ATOM 921 C CA . ASP A 1 118 ? 9.981 9.639 -1.978 1.00 89.19 118 ASP A CA 1
ATOM 922 C C . ASP A 1 118 ? 11.417 10.070 -1.601 1.00 89.19 118 ASP A C 1
ATOM 924 O O . ASP A 1 118 ? 11.744 10.293 -0.435 1.00 89.19 118 ASP A O 1
ATOM 928 N N . GLY A 1 119 ? 12.289 10.176 -2.611 1.00 89.50 119 GLY A N 1
ATOM 929 C CA . GLY A 1 119 ? 13.701 10.541 -2.457 1.00 89.50 119 GLY A CA 1
ATOM 930 C C . GLY A 1 119 ? 14.618 9.400 -2.003 1.00 89.50 119 GLY A C 1
ATOM 931 O O . GLY A 1 119 ? 15.805 9.635 -1.789 1.00 89.50 119 GLY A O 1
ATOM 932 N N . GLN A 1 120 ? 14.100 8.177 -1.857 1.00 91.06 120 GLN A N 1
ATOM 933 C CA . GLN A 1 120 ? 14.890 6.987 -1.546 1.00 91.06 120 GLN A CA 1
ATOM 934 C C . GLN A 1 120 ? 15.014 6.076 -2.763 1.00 91.06 120 GLN A C 1
ATOM 936 O O . GLN A 1 120 ? 14.013 5.617 -3.315 1.00 91.06 120 GLN A O 1
ATOM 941 N N . GLU A 1 121 ? 16.251 5.787 -3.149 1.00 91.94 121 GLU A N 1
ATOM 942 C CA . GLU A 1 121 ? 16.562 4.816 -4.194 1.00 91.94 121 GLU A CA 1
ATOM 943 C C . GLU A 1 121 ? 16.133 3.404 -3.763 1.00 91.94 121 GLU A C 1
ATOM 945 O O . GLU A 1 121 ? 16.301 3.005 -2.604 1.00 91.94 121 GLU A O 1
ATOM 950 N N . LYS A 1 122 ? 15.524 2.672 -4.694 1.00 90.56 122 LYS A N 1
ATOM 951 C CA . LYS A 1 122 ? 15.142 1.268 -4.557 1.00 90.56 122 LYS A CA 1
ATOM 952 C C . LYS A 1 122 ? 16.007 0.450 -5.504 1.00 90.56 122 LYS A C 1
ATOM 954 O O . LYS A 1 122 ? 16.074 0.782 -6.685 1.00 90.56 122 LYS A O 1
ATOM 959 N N . LEU A 1 123 ? 16.621 -0.605 -4.973 1.00 89.31 123 LEU A N 1
ATOM 960 C CA . LEU A 1 123 ? 17.369 -1.569 -5.774 1.00 89.31 123 LEU A CA 1
ATOM 961 C C . LEU A 1 123 ? 16.413 -2.282 -6.726 1.00 89.31 123 LEU A C 1
ATOM 963 O O . LEU A 1 123 ? 15.342 -2.721 -6.292 1.00 89.31 123 LEU A O 1
ATOM 967 N N . LEU A 1 124 ? 16.786 -2.407 -7.998 1.00 91.31 124 LEU A N 1
ATOM 968 C CA . LEU A 1 124 ? 15.962 -3.113 -8.979 1.00 91.31 124 LEU A CA 1
ATOM 969 C C . LEU A 1 124 ? 15.910 -4.611 -8.662 1.00 91.31 124 LEU A C 1
ATOM 971 O O . LEU A 1 124 ? 14.859 -5.225 -8.839 1.00 91.31 124 LEU A O 1
ATOM 975 N N . SER A 1 125 ? 16.970 -5.177 -8.080 1.00 89.50 125 SER A N 1
ATOM 976 C CA . SER A 1 125 ? 17.007 -6.553 -7.566 1.00 89.50 125 SER A CA 1
ATOM 977 C C . SER A 1 125 ? 15.879 -6.886 -6.585 1.00 89.50 125 SER A C 1
ATOM 979 O O . SER A 1 125 ? 15.445 -8.036 -6.507 1.00 89.50 125 SER A O 1
ATOM 981 N N . ASP A 1 126 ? 15.417 -5.885 -5.831 1.00 87.12 126 ASP A N 1
ATOM 982 C CA . ASP A 1 126 ? 14.398 -6.027 -4.789 1.00 87.12 126 ASP A CA 1
ATOM 983 C C . ASP A 1 126 ? 12.994 -5.658 -5.299 1.00 87.12 126 ASP A C 1
ATOM 985 O O . ASP A 1 126 ? 12.013 -5.728 -4.548 1.00 87.12 126 ASP A O 1
ATOM 989 N N . MET A 1 127 ? 12.875 -5.257 -6.569 1.00 85.62 127 MET A N 1
ATOM 990 C CA . MET A 1 127 ? 11.601 -4.876 -7.165 1.00 85.62 127 MET A CA 1
ATOM 991 C C . MET A 1 127 ? 10.787 -6.092 -7.604 1.00 85.62 127 MET A C 1
ATOM 993 O O . MET A 1 127 ? 11.287 -7.064 -8.169 1.00 85.62 127 MET A O 1
ATOM 997 N N . GLY A 1 128 ? 9.473 -6.012 -7.383 1.00 78.31 128 GLY A N 1
ATOM 998 C CA . GLY A 1 128 ? 8.512 -7.020 -7.823 1.00 78.31 128 GLY A CA 1
ATOM 999 C C . GLY A 1 128 ? 8.213 -6.905 -9.316 1.00 78.31 128 GLY A C 1
ATOM 1000 O O . GLY A 1 128 ? 7.120 -6.471 -9.687 1.00 78.31 128 GLY A O 1
ATOM 1001 N N . PHE A 1 129 ? 9.168 -7.266 -10.177 1.00 88.56 129 PHE A N 1
ATOM 1002 C CA . PHE A 1 129 ? 8.909 -7.388 -11.612 1.00 88.56 129 PHE A CA 1
ATOM 1003 C C . PHE A 1 129 ? 7.953 -8.556 -11.856 1.00 88.56 129 PHE A C 1
ATOM 1005 O O . PHE A 1 129 ? 8.263 -9.714 -11.585 1.00 88.56 129 PHE A O 1
ATOM 1012 N N . THR A 1 130 ? 6.758 -8.234 -12.339 1.00 87.88 130 THR A N 1
ATOM 1013 C CA . THR A 1 130 ? 5.696 -9.212 -12.616 1.00 87.88 130 THR A CA 1
ATOM 1014 C C . THR A 1 130 ? 5.724 -9.679 -14.066 1.00 87.88 130 THR A C 1
ATOM 1016 O O . THR A 1 130 ? 5.215 -10.755 -14.374 1.00 87.88 130 THR A O 1
ATOM 1019 N N . GLU A 1 131 ? 6.361 -8.903 -14.946 1.00 91.69 131 GLU A N 1
ATOM 1020 C CA . GLU A 1 131 ? 6.565 -9.249 -16.345 1.00 91.69 131 GLU A CA 1
ATOM 1021 C C . GLU A 1 131 ? 7.833 -8.590 -16.903 1.00 91.69 131 GLU A C 1
ATOM 1023 O O . GLU A 1 131 ? 8.082 -7.424 -16.618 1.00 91.69 131 GLU A O 1
ATOM 1028 N N . SER A 1 132 ? 8.616 -9.311 -17.712 1.00 92.75 132 SER A N 1
ATOM 1029 C CA . SER A 1 132 ? 9.888 -8.830 -18.279 1.00 92.75 132 SER A CA 1
ATOM 1030 C C . SER A 1 132 ? 10.129 -9.349 -19.708 1.00 92.75 132 SER A C 1
ATOM 1032 O O . SER A 1 132 ? 11.131 -10.005 -19.998 1.00 92.75 132 SER A O 1
ATOM 1034 N N . LEU A 1 133 ? 9.194 -9.103 -20.623 1.00 93.69 133 LEU A N 1
ATOM 1035 C CA . LEU A 1 133 ? 9.314 -9.526 -22.020 1.00 93.69 133 LEU A CA 1
ATOM 1036 C C . LEU A 1 133 ? 10.461 -8.780 -22.720 1.00 93.69 133 LEU A C 1
ATOM 1038 O O . LEU A 1 133 ? 10.378 -7.568 -22.898 1.00 93.69 133 LEU A O 1
ATOM 1042 N N . ASN A 1 134 ? 11.493 -9.506 -23.160 1.00 93.38 134 ASN A N 1
ATOM 1043 C CA . ASN A 1 134 ? 12.696 -8.981 -23.831 1.00 93.38 134 ASN A CA 1
ATOM 1044 C C . ASN A 1 134 ? 13.550 -8.003 -22.998 1.00 93.38 134 ASN A C 1
ATOM 1046 O O . ASN A 1 134 ? 14.507 -7.430 -23.514 1.00 93.38 134 ASN A O 1
ATOM 1050 N N . TRP A 1 135 ? 13.252 -7.853 -21.707 1.00 94.44 135 TRP A N 1
ATOM 1051 C CA . TRP A 1 135 ? 14.092 -7.128 -20.757 1.00 94.44 135 TRP A CA 1
ATOM 1052 C C . TRP A 1 135 ? 14.993 -8.111 -20.010 1.00 94.44 135 TRP A C 1
ATOM 1054 O O . TRP A 1 135 ? 14.545 -9.171 -19.576 1.00 94.44 135 TRP A O 1
ATOM 1064 N N . THR A 1 136 ? 16.261 -7.749 -19.842 1.00 94.31 136 THR A N 1
ATOM 1065 C CA . THR A 1 136 ? 17.266 -8.542 -19.128 1.00 94.31 136 THR A CA 1
ATOM 1066 C C . THR A 1 136 ? 17.770 -7.761 -17.926 1.00 94.31 136 THR A C 1
ATOM 1068 O O . THR A 1 136 ? 18.149 -6.599 -18.052 1.00 94.31 136 THR A O 1
ATOM 1071 N N . TYR A 1 137 ? 17.788 -8.403 -16.761 1.00 94.94 137 TYR A N 1
ATOM 1072 C CA . TYR A 1 137 ? 18.390 -7.838 -15.559 1.00 94.94 137 TYR A CA 1
ATOM 1073 C C . TYR A 1 137 ? 19.918 -7.977 -15.603 1.00 94.94 137 TYR A C 1
ATOM 1075 O O . TYR A 1 137 ? 20.436 -9.071 -15.850 1.00 94.94 137 TYR A O 1
ATOM 1083 N N . ASN A 1 138 ? 20.634 -6.885 -15.341 1.00 94.00 138 ASN A N 1
ATOM 1084 C CA . ASN A 1 138 ? 22.085 -6.853 -15.223 1.00 94.00 138 ASN A CA 1
ATOM 1085 C C . ASN A 1 138 ? 22.497 -6.670 -13.755 1.00 94.00 138 ASN A C 1
ATOM 1087 O O . ASN A 1 138 ? 22.468 -5.568 -13.214 1.00 94.00 138 ASN A O 1
ATOM 1091 N N . ALA A 1 139 ? 22.948 -7.760 -13.134 1.00 91.38 139 ALA A N 1
ATOM 1092 C CA . ALA A 1 139 ? 23.332 -7.784 -11.725 1.00 91.38 139 ALA A CA 1
ATOM 1093 C C . ALA A 1 139 ? 24.616 -7.002 -11.388 1.00 91.38 139 ALA A C 1
ATOM 1095 O O . ALA A 1 139 ? 24.851 -6.732 -10.215 1.00 91.38 139 ALA A O 1
ATOM 1096 N N . GLU A 1 140 ? 25.462 -6.674 -12.372 1.00 92.25 140 GLU A N 1
ATOM 1097 C CA . GLU A 1 140 ? 26.703 -5.920 -12.128 1.00 92.25 140 GLU A CA 1
ATOM 1098 C C . GLU A 1 140 ? 26.412 -4.460 -11.761 1.00 92.25 140 GLU A C 1
ATOM 1100 O O . GLU A 1 140 ? 27.101 -3.886 -10.917 1.00 92.25 140 GLU A O 1
ATOM 1105 N N . TYR A 1 141 ? 25.369 -3.889 -12.368 1.00 90.75 141 TYR A N 1
ATOM 1106 C CA . TYR A 1 141 ? 24.992 -2.484 -12.213 1.00 90.75 141 TYR A CA 1
ATOM 1107 C C . TYR A 1 141 ? 23.622 -2.284 -11.547 1.00 90.75 141 TYR A C 1
ATOM 1109 O O . TYR A 1 141 ? 23.280 -1.150 -11.241 1.00 90.75 141 TYR A O 1
ATOM 1117 N N . ASP A 1 142 ? 22.894 -3.373 -11.261 1.00 93.81 142 ASP A N 1
ATOM 1118 C CA . ASP A 1 142 ? 21.503 -3.364 -10.775 1.00 93.81 142 ASP A CA 1
ATOM 1119 C C . ASP A 1 142 ? 20.534 -2.687 -11.764 1.00 93.81 142 ASP A C 1
ATOM 1121 O O . ASP A 1 142 ? 19.624 -1.963 -11.377 1.00 93.81 142 ASP A O 1
ATOM 1125 N N . ASP A 1 143 ? 20.725 -2.957 -13.060 1.00 95.25 143 ASP A N 1
ATOM 1126 C CA . ASP A 1 143 ? 19.979 -2.329 -14.156 1.00 95.25 143 ASP A CA 1
ATOM 1127 C C . ASP A 1 143 ? 18.986 -3.302 -14.813 1.00 95.25 143 ASP A C 1
ATOM 1129 O O . ASP A 1 143 ? 19.233 -4.506 -14.922 1.00 95.25 143 ASP A O 1
ATOM 1133 N N . MET A 1 144 ? 17.897 -2.770 -15.371 1.00 95.81 144 MET A N 1
ATOM 1134 C CA . MET A 1 144 ? 17.041 -3.491 -16.319 1.00 95.81 144 MET A CA 1
ATOM 1135 C C . MET A 1 144 ? 17.294 -2.973 -17.731 1.00 95.81 144 MET A C 1
ATOM 1137 O O . MET A 1 144 ? 17.070 -1.798 -18.020 1.00 95.81 144 MET A O 1
ATOM 1141 N N . VAL A 1 145 ? 17.722 -3.856 -18.630 1.00 95.00 145 VAL A N 1
ATOM 1142 C CA . VAL A 1 145 ? 18.168 -3.487 -19.977 1.00 95.00 145 VAL A CA 1
ATOM 1143 C C . VAL A 1 145 ? 17.297 -4.147 -21.037 1.00 95.00 145 VAL A C 1
ATOM 1145 O O . VAL A 1 145 ? 17.077 -5.357 -21.026 1.00 95.00 145 VAL A O 1
ATOM 1148 N N . PHE A 1 146 ? 16.845 -3.351 -21.994 1.00 94.31 146 PHE A N 1
ATOM 1149 C CA . PHE A 1 146 ? 16.270 -3.808 -23.248 1.00 94.31 146 PHE A CA 1
ATOM 1150 C C . PHE A 1 146 ? 17.244 -3.482 -24.382 1.00 94.31 146 PHE A C 1
ATOM 1152 O O . PHE A 1 146 ? 17.630 -2.326 -24.569 1.00 94.31 146 PHE A O 1
ATOM 1159 N N . VAL A 1 147 ? 17.632 -4.504 -25.143 1.00 90.94 147 VAL A N 1
ATOM 1160 C CA . VAL A 1 147 ? 18.456 -4.364 -26.348 1.00 90.94 147 VAL A CA 1
ATOM 1161 C C . VAL A 1 147 ? 17.679 -4.959 -27.510 1.00 90.94 147 VAL A C 1
ATOM 1163 O O . VAL A 1 147 ? 17.395 -6.157 -27.505 1.00 90.94 147 VAL A O 1
ATOM 1166 N N . ALA A 1 148 ? 17.333 -4.135 -28.497 1.00 85.62 148 ALA A N 1
ATOM 1167 C CA . ALA A 1 148 ? 16.648 -4.624 -29.686 1.00 85.62 148 ALA A CA 1
ATOM 1168 C C . ALA A 1 148 ? 17.645 -5.387 -30.568 1.00 85.62 148 ALA A C 1
ATOM 1170 O O . ALA A 1 148 ? 18.595 -4.809 -31.097 1.00 85.62 148 ALA A O 1
ATOM 1171 N N . ALA A 1 149 ? 17.433 -6.692 -30.719 1.00 80.88 149 ALA A N 1
ATOM 1172 C CA . ALA A 1 149 ? 18.216 -7.537 -31.614 1.00 80.88 149 ALA A CA 1
ATOM 1173 C C . ALA A 1 149 ? 17.787 -7.363 -33.082 1.00 80.88 149 ALA A C 1
ATOM 1175 O O . ALA A 1 149 ? 18.596 -7.543 -33.990 1.00 80.88 149 ALA A O 1
ATOM 1176 N N . GLU A 1 150 ? 16.524 -6.993 -33.310 1.00 78.44 150 GLU A N 1
ATOM 1177 C CA . GLU A 1 150 ? 15.922 -6.813 -34.632 1.00 78.44 150 GLU A CA 1
ATOM 1178 C C . GLU A 1 150 ? 15.064 -5.541 -34.671 1.00 78.44 150 GLU A C 1
ATOM 1180 O O . GLU A 1 150 ? 14.507 -5.113 -33.657 1.00 78.44 150 GLU A O 1
ATOM 1185 N N . GLN A 1 151 ? 14.931 -4.926 -35.851 1.00 74.81 151 GLN A N 1
ATOM 1186 C CA . GLN A 1 151 ? 14.060 -3.760 -36.019 1.00 74.81 151 GLN A CA 1
ATOM 1187 C C . GLN A 1 151 ? 12.600 -4.127 -35.739 1.00 74.81 151 GLN A C 1
ATOM 1189 O O . GLN A 1 151 ? 12.060 -5.055 -36.338 1.00 74.81 151 GLN A O 1
ATOM 1194 N N . GLY A 1 152 ? 11.951 -3.352 -34.868 1.00 76.12 152 GLY A N 1
ATOM 1195 C CA . GLY A 1 152 ? 10.551 -3.569 -34.501 1.00 76.12 152 GLY A CA 1
ATOM 1196 C C . GLY A 1 152 ? 10.352 -4.603 -33.393 1.00 76.12 152 GLY A C 1
ATOM 1197 O O . GLY A 1 152 ? 9.206 -4.916 -33.070 1.00 76.12 152 GLY A O 1
ATOM 1198 N N . GLN A 1 153 ? 11.431 -5.117 -32.789 1.00 85.38 153 GLN A N 1
ATOM 1199 C CA . GLN A 1 153 ? 11.316 -5.874 -31.550 1.00 85.38 153 GLN A CA 1
ATOM 1200 C C . GLN A 1 153 ? 10.759 -4.963 -30.454 1.00 85.38 153 GLN A C 1
ATOM 1202 O O . GLN A 1 153 ? 11.289 -3.886 -30.195 1.00 85.38 153 GLN A O 1
ATOM 1207 N N . THR A 1 154 ? 9.703 -5.414 -29.785 1.00 89.44 154 THR A N 1
ATOM 1208 C CA . THR A 1 154 ? 9.128 -4.703 -28.645 1.00 89.44 154 THR A CA 1
ATOM 1209 C C . THR A 1 154 ? 9.543 -5.355 -27.334 1.00 89.44 154 THR A C 1
ATOM 1211 O O . THR A 1 154 ? 9.879 -6.543 -27.277 1.00 89.44 154 THR A O 1
ATOM 1214 N N . GLY A 1 155 ? 9.543 -4.570 -26.264 1.00 91.75 155 GLY A N 1
ATOM 1215 C CA . GLY A 1 155 ? 9.803 -5.042 -24.909 1.00 91.75 155 GLY A CA 1
ATOM 1216 C C . GLY A 1 155 ? 8.728 -4.551 -23.959 1.00 91.75 155 GLY A C 1
ATOM 1217 O O . GLY A 1 155 ? 8.182 -3.467 -24.148 1.00 91.75 155 GLY A O 1
ATOM 1218 N N . ARG A 1 156 ? 8.441 -5.333 -22.919 1.00 94.06 156 ARG A N 1
ATOM 1219 C CA . ARG A 1 156 ? 7.477 -4.965 -21.876 1.00 94.06 156 ARG A CA 1
ATOM 1220 C C . ARG A 1 156 ? 8.020 -5.320 -20.501 1.00 94.06 156 ARG A C 1
ATOM 1222 O O . ARG A 1 156 ? 8.324 -6.483 -20.245 1.00 94.06 156 ARG A O 1
ATOM 1229 N N . LEU A 1 157 ? 8.125 -4.324 -19.630 1.00 94.94 157 LEU A N 1
ATOM 1230 C CA . LEU A 1 157 ? 8.555 -4.486 -18.245 1.00 94.94 157 LEU A CA 1
ATOM 1231 C C . LEU A 1 157 ? 7.465 -3.974 -17.308 1.00 94.94 157 LEU A C 1
ATOM 1233 O O . LEU A 1 157 ? 7.197 -2.777 -17.278 1.00 94.94 157 LEU A O 1
ATOM 1237 N N . THR A 1 158 ? 6.860 -4.867 -16.532 1.00 95.06 158 THR A N 1
ATOM 1238 C CA . THR A 1 158 ? 5.811 -4.528 -15.563 1.00 95.06 158 THR A CA 1
ATOM 1239 C C . THR A 1 158 ? 6.351 -4.678 -14.150 1.00 95.06 158 THR A C 1
ATOM 1241 O O . THR A 1 158 ? 6.803 -5.757 -13.758 1.00 95.06 158 THR A O 1
ATOM 1244 N N . VAL A 1 159 ? 6.271 -3.610 -13.359 1.00 92.88 159 VAL A N 1
ATOM 1245 C CA . VAL A 1 159 ? 6.761 -3.560 -11.976 1.00 92.88 159 VAL A CA 1
ATOM 1246 C C . VAL A 1 159 ? 5.635 -3.199 -11.008 1.00 92.88 159 VAL A C 1
ATOM 1248 O O . VAL A 1 159 ? 4.866 -2.263 -11.244 1.00 92.88 159 VAL A O 1
ATOM 1251 N N . GLU A 1 160 ? 5.531 -3.947 -9.906 1.00 90.75 160 GLU A N 1
ATOM 1252 C CA . GLU A 1 160 ? 4.710 -3.562 -8.755 1.00 90.75 160 GLU A CA 1
ATOM 1253 C C . GLU A 1 160 ? 5.505 -2.591 -7.877 1.00 90.75 160 GLU A C 1
ATOM 1255 O O . GLU A 1 160 ? 6.515 -2.946 -7.267 1.00 90.75 160 GLU A O 1
ATOM 1260 N N . LEU A 1 161 ? 5.033 -1.351 -7.806 1.00 88.94 161 LEU A N 1
ATOM 1261 C CA . LEU A 1 161 ? 5.648 -0.289 -7.029 1.00 88.94 161 LEU A CA 1
ATOM 1262 C C . LEU A 1 161 ? 5.002 -0.198 -5.638 1.00 88.94 161 LEU A C 1
ATOM 1264 O O . LEU A 1 161 ? 3.768 -0.173 -5.522 1.00 88.94 161 LEU A O 1
ATOM 1268 N N . PRO A 1 162 ? 5.807 -0.084 -4.564 1.00 85.56 162 PRO A N 1
ATOM 1269 C CA . PRO A 1 162 ? 5.314 0.280 -3.243 1.00 85.56 162 PRO A CA 1
ATOM 1270 C C . PRO A 1 162 ? 4.543 1.606 -3.256 1.00 85.56 162 PRO A C 1
ATOM 1272 O O . PRO A 1 162 ? 4.748 2.457 -4.122 1.00 85.56 162 PRO A O 1
ATOM 1275 N N . ALA A 1 163 ? 3.678 1.796 -2.258 1.00 84.94 163 ALA A N 1
ATOM 1276 C CA . ALA A 1 163 ? 2.971 3.054 -2.057 1.00 84.94 163 ALA A CA 1
ATOM 1277 C C . ALA A 1 163 ? 3.963 4.197 -1.787 1.00 84.94 163 ALA A C 1
ATOM 1279 O O . ALA A 1 163 ? 4.664 4.170 -0.776 1.00 84.94 163 ALA A O 1
ATOM 1280 N N . ALA A 1 164 ? 3.988 5.195 -2.669 1.00 85.31 164 ALA A N 1
ATOM 1281 C CA . ALA A 1 164 ? 4.863 6.361 -2.580 1.00 85.31 164 ALA A CA 1
ATOM 1282 C C . ALA A 1 16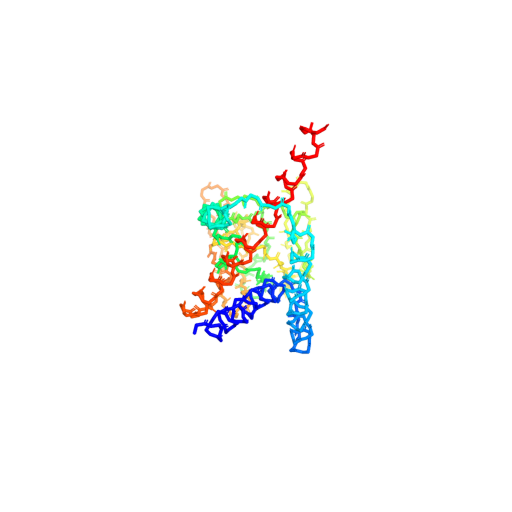4 ? 4.149 7.609 -3.111 1.00 85.31 164 ALA A C 1
ATOM 1284 O O . ALA A 1 164 ? 3.280 7.507 -3.985 1.00 85.31 164 ALA A O 1
ATOM 1285 N N . ARG A 1 165 ? 4.524 8.786 -2.602 1.00 84.62 165 ARG A N 1
ATOM 1286 C CA . ARG A 1 165 ? 3.994 10.070 -3.089 1.00 84.62 165 ARG A CA 1
ATOM 1287 C C . ARG A 1 165 ? 4.574 10.435 -4.447 1.00 84.62 165 ARG A C 1
ATOM 1289 O O . ARG A 1 165 ? 3.840 10.875 -5.330 1.00 84.62 165 ARG A O 1
ATOM 1296 N N . SER A 1 166 ? 5.880 10.263 -4.592 1.00 89.06 166 SER A N 1
ATOM 1297 C CA . SER A 1 166 ? 6.615 10.510 -5.827 1.00 89.06 166 SER A CA 1
ATOM 1298 C C . SER A 1 166 ? 7.387 9.262 -6.222 1.00 89.06 166 SER A C 1
ATOM 1300 O O . SER A 1 166 ? 8.002 8.613 -5.374 1.00 89.06 166 SER A O 1
ATOM 1302 N N . THR A 1 167 ? 7.345 8.930 -7.506 1.00 91.94 167 THR A N 1
ATOM 1303 C CA . THR A 1 167 ? 8.183 7.906 -8.123 1.00 91.94 167 THR A CA 1
ATOM 1304 C C . THR A 1 167 ? 8.943 8.541 -9.275 1.00 91.94 167 THR A C 1
ATOM 1306 O O . THR A 1 167 ? 8.343 9.117 -10.179 1.00 91.94 167 THR A O 1
ATOM 1309 N N . GLN A 1 168 ? 10.260 8.402 -9.256 1.00 94.50 168 GLN A N 1
ATOM 1310 C CA . GLN A 1 168 ? 11.123 8.769 -10.363 1.00 94.50 168 GLN A CA 1
ATOM 1311 C C . GLN A 1 168 ? 11.684 7.498 -10.991 1.00 94.50 168 GLN A C 1
ATOM 1313 O O . GLN A 1 168 ? 12.206 6.635 -10.284 1.00 94.50 168 GLN A O 1
ATOM 1318 N N . LEU A 1 169 ? 11.583 7.396 -12.311 1.00 94.81 169 LEU A N 1
ATOM 1319 C CA . LEU A 1 169 ? 12.293 6.395 -13.096 1.00 94.81 169 LEU A CA 1
ATOM 1320 C C . LEU A 1 169 ? 13.491 7.081 -13.737 1.00 94.81 169 LEU A C 1
ATOM 1322 O O . LEU A 1 169 ? 13.331 8.098 -14.414 1.00 94.81 169 LEU A O 1
ATOM 1326 N N . ILE A 1 170 ? 14.678 6.537 -13.506 1.00 95.75 170 ILE A N 1
ATOM 1327 C CA . ILE A 1 170 ? 15.921 7.082 -14.040 1.00 95.75 170 ILE A CA 1
ATOM 1328 C C . ILE A 1 170 ? 16.441 6.109 -15.084 1.00 95.75 170 ILE A C 1
ATOM 1330 O O . ILE A 1 170 ? 16.837 4.985 -14.768 1.00 95.75 170 ILE A O 1
ATOM 1334 N N . PHE A 1 171 ? 16.440 6.567 -16.326 1.00 95.94 171 PHE A N 1
ATOM 1335 C CA . PHE A 1 171 ? 16.991 5.847 -17.459 1.00 95.94 171 PHE A CA 1
ATOM 1336 C C . PHE A 1 171 ? 18.405 6.338 -17.752 1.00 95.94 171 PHE A C 1
ATOM 1338 O O . PHE A 1 171 ? 18.699 7.528 -17.596 1.00 95.94 171 PHE A O 1
ATOM 1345 N N . ALA A 1 172 ? 19.269 5.440 -18.219 1.00 94.50 172 ALA A N 1
ATOM 1346 C CA . ALA A 1 172 ? 20.473 5.866 -18.917 1.00 94.50 172 ALA A CA 1
ATOM 1347 C C . ALA A 1 172 ? 20.074 6.485 -20.265 1.00 94.50 172 ALA A C 1
ATOM 1349 O O . ALA A 1 172 ? 19.141 6.019 -20.925 1.00 94.50 172 ALA A O 1
ATOM 1350 N N . GLY A 1 173 ? 20.762 7.552 -20.656 1.00 91.62 173 GLY A N 1
ATOM 1351 C CA . GLY A 1 173 ? 20.449 8.316 -21.854 1.00 91.62 173 GLY A CA 1
ATOM 1352 C C . GLY A 1 173 ? 21.671 8.641 -22.707 1.00 91.62 173 GLY A C 1
ATOM 1353 O O . GLY A 1 173 ? 22.819 8.479 -22.295 1.00 91.62 173 GLY A O 1
ATOM 1354 N N . GLY A 1 174 ? 21.404 9.082 -23.936 1.00 88.00 174 GLY A N 1
ATOM 1355 C CA . GLY A 1 174 ? 22.411 9.382 -24.956 1.00 88.00 174 GLY A CA 1
ATOM 1356 C C . GLY A 1 174 ? 22.019 8.862 -26.341 1.00 88.00 174 GLY A C 1
ATOM 1357 O O . GLY A 1 174 ? 20.957 8.272 -26.520 1.00 88.00 174 GLY A O 1
ATOM 1358 N N . GLU A 1 175 ? 22.895 9.054 -27.330 1.00 83.31 175 GLU A N 1
ATOM 1359 C CA . GLU A 1 175 ? 22.611 8.752 -28.747 1.00 83.31 175 GLU A CA 1
ATOM 1360 C C . GLU A 1 175 ? 22.310 7.266 -29.027 1.00 83.31 175 GLU A C 1
ATOM 1362 O O . GLU A 1 175 ? 21.675 6.940 -30.028 1.00 83.31 175 GLU A O 1
ATOM 1367 N N . GLY A 1 176 ? 22.738 6.358 -28.142 1.00 83.88 176 GLY A N 1
ATOM 1368 C CA . GLY A 1 176 ? 22.503 4.914 -28.247 1.00 83.88 176 GLY A CA 1
ATOM 1369 C C . GLY A 1 176 ? 21.146 4.425 -27.725 1.00 83.88 176 GLY A C 1
ATOM 1370 O O . GLY A 1 176 ? 20.862 3.233 -27.852 1.00 83.88 176 GLY A O 1
ATOM 1371 N N . TYR A 1 177 ? 20.324 5.304 -27.144 1.00 89.62 177 TYR A N 1
ATOM 1372 C CA . TYR A 1 177 ? 19.050 4.944 -26.513 1.00 89.62 177 TYR A CA 1
ATOM 1373 C C . TYR A 1 177 ? 17.834 5.407 -27.320 1.00 89.62 177 TYR A C 1
ATOM 1375 O O . TYR A 1 177 ? 17.928 6.295 -28.166 1.00 89.62 177 TYR A O 1
ATOM 1383 N N . GLY A 1 178 ? 16.692 4.771 -27.063 1.00 90.00 178 GLY A N 1
ATOM 1384 C CA . GLY A 1 178 ? 15.424 5.037 -27.739 1.00 90.00 178 GLY A CA 1
ATOM 1385 C C . GLY A 1 178 ? 14.408 5.803 -26.895 1.00 90.00 178 GLY A C 1
ATOM 1386 O O . GLY A 1 178 ? 14.742 6.568 -25.991 1.00 90.00 178 GLY A O 1
ATOM 1387 N N . GLN A 1 179 ? 13.133 5.582 -27.203 1.00 90.88 179 GLN A N 1
ATOM 1388 C CA . GLN A 1 179 ? 12.004 6.116 -26.445 1.00 90.88 179 GLN A CA 1
ATOM 1389 C C . GLN A 1 179 ? 11.309 4.993 -25.679 1.00 90.88 179 GLN A C 1
ATOM 1391 O O . GLN A 1 179 ? 11.205 3.870 -26.178 1.00 90.88 179 GLN A O 1
ATOM 1396 N N . ALA A 1 180 ? 10.831 5.315 -24.482 1.00 92.06 180 ALA A N 1
ATOM 1397 C CA . ALA A 1 180 ? 10.030 4.429 -23.654 1.00 92.06 180 ALA A CA 1
ATOM 1398 C C . ALA A 1 180 ? 8.611 4.987 -23.524 1.00 92.06 180 ALA A C 1
ATOM 1400 O O . ALA A 1 180 ? 8.441 6.179 -23.257 1.00 92.06 180 ALA A O 1
ATOM 1401 N N . GLU A 1 181 ? 7.602 4.128 -23.640 1.00 93.62 181 GLU A N 1
ATOM 1402 C CA . GLU A 1 181 ? 6.251 4.464 -23.192 1.00 93.62 181 GLU A CA 1
ATOM 1403 C C . GLU A 1 181 ? 6.041 3.927 -21.782 1.00 93.62 181 GLU A C 1
ATOM 1405 O O . GLU A 1 181 ? 6.314 2.766 -21.488 1.00 93.62 181 GLU A O 1
ATOM 1410 N N . ILE A 1 182 ? 5.544 4.775 -20.899 1.00 94.00 182 ILE A N 1
ATOM 1411 C CA . ILE A 1 182 ? 5.223 4.436 -19.524 1.00 94.00 182 ILE A CA 1
ATOM 1412 C C . ILE A 1 182 ? 3.715 4.472 -19.376 1.00 94.00 182 ILE A C 1
ATOM 1414 O O . ILE A 1 182 ? 3.104 5.517 -19.586 1.00 94.00 182 ILE A O 1
ATOM 1418 N N . GLN A 1 183 ? 3.132 3.361 -18.944 1.00 93.31 183 GLN A N 1
ATOM 1419 C CA . GLN A 1 183 ? 1.712 3.247 -18.649 1.00 93.31 183 GLN A CA 1
ATOM 1420 C C . GLN A 1 183 ? 1.495 2.930 -17.170 1.00 93.31 183 GLN A C 1
ATOM 1422 O O . GLN A 1 183 ? 1.984 1.925 -16.646 1.00 93.31 183 GLN A O 1
ATOM 1427 N N . TRP A 1 184 ? 0.722 3.779 -16.501 1.00 91.06 184 TRP A N 1
ATOM 1428 C CA . TRP A 1 184 ? 0.274 3.572 -15.127 1.00 91.06 184 TRP A CA 1
ATOM 1429 C C . TRP A 1 184 ? -0.994 2.713 -15.075 1.00 91.06 184 TRP A C 1
ATOM 1431 O O . TRP A 1 184 ? -1.751 2.621 -16.041 1.00 91.06 184 TRP A O 1
ATOM 1441 N N . ALA A 1 185 ? -1.256 2.108 -13.913 1.00 88.00 185 ALA A N 1
ATOM 1442 C CA . ALA A 1 185 ? -2.439 1.275 -13.674 1.00 88.00 185 ALA A CA 1
ATOM 1443 C C . ALA A 1 185 ? -3.785 1.983 -13.932 1.00 88.00 185 ALA A C 1
ATOM 1445 O O . ALA A 1 185 ? -4.782 1.322 -14.214 1.00 88.00 185 ALA A O 1
ATOM 1446 N N . ASP A 1 186 ? -3.829 3.313 -13.825 1.00 83.06 186 ASP A N 1
ATOM 1447 C CA . ASP A 1 186 ? -5.022 4.122 -14.102 1.00 83.06 186 ASP A CA 1
ATOM 1448 C C . ASP A 1 186 ? -5.234 4.413 -15.601 1.00 83.06 186 ASP A C 1
ATOM 1450 O O . ASP A 1 186 ? -6.206 5.070 -15.972 1.00 83.06 186 ASP A O 1
ATOM 1454 N N . GLY A 1 187 ? -4.346 3.902 -16.460 1.00 85.81 187 GLY A N 1
ATOM 1455 C CA . GLY A 1 187 ? -4.361 4.104 -17.905 1.00 85.81 187 GLY A CA 1
ATOM 1456 C C . GLY A 1 187 ? -3.616 5.356 -18.367 1.00 85.81 187 GLY A C 1
ATOM 1457 O O . GLY A 1 187 ? -3.534 5.579 -19.573 1.00 85.81 187 GLY A O 1
ATOM 1458 N N . THR A 1 188 ? -3.057 6.159 -17.455 1.00 87.88 188 THR A N 1
ATOM 1459 C CA . THR A 1 188 ? -2.249 7.328 -17.820 1.00 87.88 188 THR A CA 1
ATOM 1460 C C . THR A 1 188 ? -0.969 6.879 -18.513 1.00 87.88 188 THR A C 1
ATOM 1462 O O . THR A 1 188 ? -0.207 6.080 -17.967 1.00 87.88 188 THR A O 1
ATOM 1465 N N . THR A 1 189 ? -0.714 7.425 -19.699 1.00 91.44 189 THR A N 1
ATOM 1466 C CA . THR A 1 189 ? 0.474 7.129 -20.505 1.00 91.44 189 THR A CA 1
ATOM 1467 C C . THR A 1 189 ? 1.390 8.343 -20.610 1.00 91.44 189 THR A C 1
ATOM 1469 O O . THR A 1 189 ? 0.921 9.475 -20.749 1.00 91.44 189 THR A O 1
ATOM 1472 N N . ALA A 1 190 ? 2.700 8.117 -20.599 1.00 92.06 190 ALA A N 1
ATOM 1473 C CA . ALA A 1 190 ? 3.713 9.137 -20.841 1.00 92.06 190 ALA A CA 1
ATOM 1474 C C . ALA A 1 190 ? 4.828 8.589 -21.734 1.00 92.06 190 ALA A C 1
ATOM 1476 O O . ALA A 1 190 ? 5.200 7.428 -21.630 1.00 92.06 190 ALA A O 1
ATOM 1477 N N . GLN A 1 191 ? 5.380 9.441 -22.592 1.00 92.00 191 GLN A N 1
ATOM 1478 C CA . GLN A 1 191 ? 6.510 9.106 -23.455 1.00 92.00 191 GLN A CA 1
ATOM 1479 C C . GLN A 1 191 ? 7.788 9.717 -22.879 1.00 92.00 191 GLN A C 1
ATOM 1481 O O . GLN A 1 191 ? 7.808 10.898 -22.520 1.00 92.00 191 GLN A O 1
ATOM 1486 N N . VAL A 1 192 ? 8.850 8.919 -22.800 1.00 91.88 192 VAL A N 1
ATOM 1487 C CA . VAL A 1 192 ? 10.161 9.315 -22.276 1.00 91.88 192 VAL A CA 1
ATOM 1488 C C . VAL A 1 192 ? 11.201 9.152 -23.369 1.00 91.88 192 VAL A C 1
ATOM 1490 O O . VAL A 1 192 ? 11.441 8.056 -23.865 1.00 91.88 192 VAL A O 1
ATOM 1493 N N . ASP A 1 193 ? 11.830 10.262 -23.738 1.00 91.56 193 ASP A N 1
ATOM 1494 C CA . ASP A 1 193 ? 12.842 10.311 -24.786 1.00 91.56 193 ASP A CA 1
ATOM 1495 C C . ASP A 1 193 ? 14.244 10.176 -24.180 1.00 91.56 193 ASP A C 1
ATOM 1497 O O . ASP A 1 193 ? 14.818 11.159 -23.706 1.00 91.56 193 ASP A O 1
ATOM 1501 N N . CYS A 1 194 ? 14.798 8.957 -24.184 1.00 91.88 194 CYS A N 1
ATOM 1502 C CA . CYS A 1 194 ? 16.099 8.670 -23.570 1.00 91.88 194 CYS A CA 1
ATOM 1503 C C . CYS A 1 194 ? 17.280 9.231 -24.383 1.00 91.88 194 CYS A C 1
ATOM 1505 O O . CYS A 1 194 ? 18.419 9.212 -23.919 1.00 91.88 194 CYS A O 1
ATOM 1507 N N . THR A 1 195 ? 17.030 9.804 -25.567 1.00 90.06 195 THR A N 1
ATOM 1508 C CA . THR A 1 195 ? 18.059 10.538 -26.323 1.00 90.06 195 THR A CA 1
ATOM 1509 C C . THR A 1 195 ? 18.400 11.886 -25.681 1.00 90.06 195 THR A C 1
ATOM 1511 O O . THR A 1 195 ? 19.493 12.415 -25.883 1.00 90.06 195 THR A O 1
ATOM 1514 N N . LYS A 1 196 ? 17.491 12.442 -24.866 1.00 89.12 196 LYS A N 1
ATOM 1515 C CA . LYS A 1 196 ? 17.612 13.772 -24.247 1.00 89.12 196 LYS A CA 1
ATOM 1516 C C . LYS A 1 196 ? 18.168 13.695 -22.830 1.00 89.12 196 LYS A C 1
ATOM 1518 O O . LYS A 1 196 ? 17.525 14.129 -21.875 1.00 89.12 196 LYS A O 1
ATOM 1523 N N . ALA A 1 197 ? 19.358 13.124 -22.710 1.00 90.69 197 ALA A N 1
ATOM 1524 C CA . ALA A 1 197 ? 20.046 12.990 -21.435 1.00 90.69 197 ALA A CA 1
ATOM 1525 C C . ALA A 1 197 ? 20.457 14.342 -20.825 1.00 90.69 197 ALA A C 1
ATOM 1527 O O . ALA A 1 197 ? 20.779 15.294 -21.541 1.00 90.69 197 ALA A O 1
ATOM 1528 N N . ASP A 1 198 ? 20.476 14.404 -19.493 1.00 91.50 198 ASP A N 1
ATOM 1529 C CA . ASP A 1 198 ? 21.114 15.474 -18.729 1.00 91.50 198 ASP A CA 1
ATOM 1530 C C . ASP A 1 198 ? 22.652 15.435 -18.877 1.00 91.50 198 ASP A C 1
ATOM 1532 O O . ASP A 1 198 ? 23.227 14.578 -19.553 1.00 91.50 198 ASP A O 1
ATOM 1536 N N . SER A 1 199 ? 23.353 16.366 -18.223 1.00 89.00 199 SER A N 1
ATOM 1537 C CA . SER A 1 199 ? 24.824 16.415 -18.234 1.00 89.00 199 SER A CA 1
ATOM 1538 C C . SER A 1 199 ? 25.503 15.187 -17.618 1.00 89.00 199 SER A C 1
ATOM 1540 O O . SER A 1 199 ? 26.707 15.013 -17.790 1.00 89.00 199 SER A O 1
ATOM 1542 N N . GLU A 1 200 ? 24.761 14.363 -16.880 1.00 89.19 200 GLU A N 1
ATOM 1543 C CA . GLU A 1 200 ? 25.235 13.120 -16.268 1.00 89.19 200 GLU A CA 1
ATOM 1544 C C . GLU A 1 200 ? 24.836 11.881 -17.089 1.00 89.19 200 GLU A C 1
ATOM 1546 O O . GLU A 1 200 ? 25.084 10.756 -16.658 1.00 89.19 200 GLU A O 1
ATOM 1551 N N . GLY A 1 201 ? 24.245 12.060 -18.276 1.00 91.69 201 GLY A N 1
ATOM 1552 C CA . GLY A 1 201 ? 23.846 10.949 -19.135 1.00 91.69 201 GLY A CA 1
ATOM 1553 C C . GLY A 1 201 ? 22.562 10.254 -18.677 1.00 91.69 201 GLY A C 1
ATOM 1554 O O . GLY A 1 201 ? 22.385 9.070 -18.956 1.00 91.69 201 GLY A O 1
ATOM 1555 N N . ARG A 1 202 ? 21.669 10.948 -17.959 1.00 93.62 202 ARG A N 1
ATOM 1556 C CA . ARG A 1 202 ? 20.433 10.371 -17.407 1.00 93.62 202 ARG A CA 1
ATOM 1557 C C . ARG A 1 202 ? 19.186 11.054 -17.940 1.00 93.62 202 ARG A C 1
ATOM 1559 O O . ARG A 1 202 ? 19.181 12.253 -18.205 1.00 93.62 202 ARG A O 1
ATOM 1566 N N . VAL A 1 203 ? 18.095 10.302 -18.000 1.00 94.88 203 VAL A N 1
ATOM 1567 C CA . VAL A 1 203 ? 16.751 10.832 -18.243 1.00 94.88 203 VAL A CA 1
ATOM 1568 C C . VA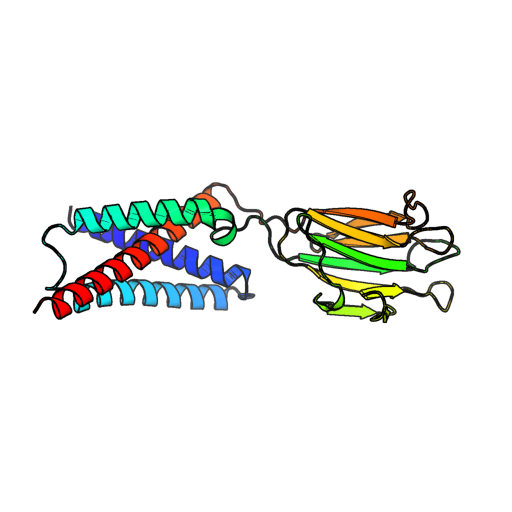L A 1 203 ? 15.856 10.462 -17.074 1.00 94.88 203 VAL A C 1
ATOM 1570 O O . VAL A 1 203 ? 15.710 9.290 -16.738 1.00 94.88 203 VAL A O 1
ATOM 1573 N N . ILE A 1 204 ? 15.276 11.479 -16.438 1.00 94.75 204 ILE A N 1
ATOM 1574 C CA . ILE A 1 204 ? 14.426 11.321 -15.259 1.00 94.75 204 ILE A CA 1
ATOM 1575 C C . ILE A 1 204 ? 12.979 11.536 -15.679 1.00 94.75 204 ILE A C 1
ATOM 1577 O O . ILE A 1 204 ? 12.611 12.607 -16.162 1.00 94.75 204 ILE A O 1
ATOM 1581 N N . TYR A 1 205 ? 12.156 10.520 -15.458 1.00 93.94 205 TYR A N 1
ATOM 1582 C CA . TYR A 1 205 ? 10.710 10.633 -15.537 1.00 93.94 205 TYR A CA 1
ATOM 1583 C C . TYR A 1 205 ? 10.125 10.672 -14.132 1.00 93.94 205 TYR A C 1
ATOM 1585 O O . TYR A 1 205 ? 10.379 9.770 -13.338 1.00 93.94 205 TYR A O 1
ATOM 1593 N N . GLU A 1 206 ? 9.317 11.688 -13.839 1.00 91.94 206 GLU A N 1
ATOM 1594 C CA . GLU A 1 206 ? 8.573 11.778 -12.586 1.00 91.94 206 GLU A CA 1
ATOM 1595 C C . GLU A 1 206 ? 7.111 11.400 -12.807 1.00 91.94 206 GLU A C 1
ATOM 1597 O O . GLU A 1 206 ? 6.433 11.942 -13.681 1.00 91.94 206 GLU A O 1
ATOM 1602 N N . GLY A 1 207 ? 6.607 10.510 -11.962 1.00 84.94 207 GLY A N 1
ATOM 1603 C CA . GLY A 1 207 ? 5.187 10.231 -11.848 1.00 84.94 207 GLY A CA 1
ATOM 1604 C C . GLY A 1 207 ? 4.753 10.156 -10.392 1.00 84.94 207 GLY A C 1
ATOM 1605 O O . GLY A 1 207 ? 5.541 9.932 -9.471 1.00 84.94 207 GLY A O 1
ATOM 1606 N N . THR A 1 208 ? 3.466 10.372 -10.167 1.00 76.38 208 THR A N 1
ATOM 1607 C CA . THR A 1 208 ? 2.859 10.239 -8.843 1.00 76.38 208 THR A CA 1
ATOM 1608 C C . THR A 1 208 ? 2.317 8.833 -8.664 1.00 76.38 208 THR A C 1
ATOM 1610 O O . THR A 1 208 ? 1.648 8.310 -9.554 1.00 76.38 208 THR A O 1
ATOM 1613 N N . GLY A 1 209 ? 2.571 8.235 -7.499 1.00 70.75 209 GLY A N 1
ATOM 1614 C CA . GLY A 1 209 ? 1.980 6.947 -7.150 1.00 70.75 209 GLY A CA 1
ATOM 1615 C C . GLY A 1 209 ? 0.450 7.006 -7.114 1.00 70.75 209 GLY A C 1
ATOM 1616 O O . GLY A 1 209 ? -0.154 8.080 -7.063 1.00 70.75 209 GLY A O 1
ATOM 1617 N N . GLY A 1 210 ? -0.187 5.833 -7.113 1.00 72.38 210 GLY A N 1
ATOM 1618 C CA . GLY A 1 210 ? -1.643 5.729 -7.079 1.00 72.38 210 GLY A CA 1
ATOM 1619 C C . GLY A 1 210 ? -2.214 6.403 -5.830 1.00 72.38 210 GLY A C 1
ATOM 1620 O O . GLY A 1 210 ? -1.999 5.935 -4.710 1.00 72.38 210 GLY A O 1
ATOM 1621 N N . LEU A 1 211 ? -2.949 7.498 -6.016 1.00 78.31 211 LEU A N 1
ATOM 1622 C CA . LEU A 1 211 ? -3.667 8.169 -4.937 1.00 78.31 211 LEU A CA 1
ATOM 1623 C C . LEU A 1 211 ? -4.881 7.340 -4.530 1.00 78.31 211 LEU A C 1
ATOM 1625 O O . LEU A 1 211 ? -5.690 6.934 -5.367 1.00 78.31 211 LEU A O 1
ATOM 1629 N N . 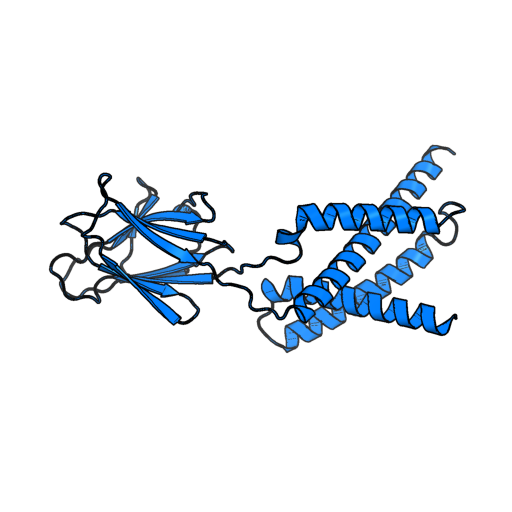ILE A 1 212 ? -5.052 7.145 -3.225 1.00 78.25 212 ILE A N 1
ATOM 1630 C CA . ILE A 1 212 ? -6.279 6.559 -2.694 1.00 78.25 212 ILE A CA 1
ATOM 1631 C C . ILE A 1 212 ? -7.350 7.639 -2.740 1.00 78.25 212 ILE A C 1
ATOM 1633 O O . ILE A 1 212 ? -7.408 8.528 -1.886 1.00 78.25 212 ILE A O 1
ATOM 1637 N N . GLN A 1 213 ? -8.197 7.566 -3.763 1.00 78.44 213 GLN A N 1
ATOM 1638 C CA . GLN A 1 213 ? -9.352 8.440 -3.869 1.00 78.44 213 GLN A CA 1
ATOM 1639 C C . GLN A 1 213 ? -10.356 8.065 -2.782 1.00 78.44 213 GLN A C 1
ATOM 1641 O O . GLN A 1 213 ? -10.967 7.001 -2.807 1.00 78.44 213 GLN A O 1
ATOM 1646 N N . MET A 1 214 ? -10.491 8.952 -1.804 1.00 82.00 214 MET A N 1
ATOM 1647 C CA . MET A 1 214 ? -11.425 8.807 -0.699 1.00 82.00 214 MET A CA 1
ATOM 1648 C C . MET A 1 214 ? -12.080 10.149 -0.428 1.00 82.00 214 MET A C 1
ATOM 1650 O O . MET A 1 214 ? -11.410 11.186 -0.352 1.00 82.00 214 MET A O 1
ATOM 1654 N N . ALA A 1 215 ? -13.391 10.130 -0.229 1.00 87.56 215 ALA A N 1
ATOM 1655 C CA . ALA A 1 215 ? -14.103 11.315 0.197 1.00 87.56 215 ALA A CA 1
ATOM 1656 C C . ALA A 1 215 ? -13.682 11.704 1.625 1.00 87.56 215 ALA A C 1
ATOM 1658 O O . ALA A 1 215 ? -13.346 10.864 2.465 1.00 87.56 215 ALA A O 1
ATOM 1659 N N . LEU A 1 216 ? -13.751 13.001 1.941 1.00 87.88 216 LEU A N 1
ATOM 1660 C CA . LEU A 1 216 ? -13.357 13.514 3.258 1.00 87.88 216 LEU A CA 1
ATOM 1661 C C . LEU A 1 216 ? -14.128 12.834 4.406 1.00 87.88 216 LEU A C 1
ATOM 1663 O O . LEU A 1 216 ? -13.568 12.587 5.473 1.00 87.88 216 LEU A O 1
ATOM 1667 N N . TRP A 1 217 ? -15.403 12.501 4.180 1.00 90.62 217 TRP A N 1
ATOM 1668 C CA . TRP A 1 217 ? -16.240 11.822 5.168 1.00 90.62 217 TRP A CA 1
ATOM 1669 C C . TRP A 1 217 ? -15.808 10.365 5.402 1.00 90.62 217 TRP A C 1
ATOM 1671 O O . TRP A 1 217 ? -15.819 9.917 6.547 1.00 90.62 217 TRP A O 1
ATOM 1681 N N . GLU A 1 218 ? -15.353 9.648 4.368 1.00 90.38 218 GLU A N 1
ATOM 1682 C CA . GLU A 1 218 ? -14.794 8.293 4.501 1.00 90.38 218 GLU A CA 1
ATOM 1683 C C . GLU A 1 218 ? -13.511 8.340 5.326 1.00 90.38 218 GLU A C 1
ATOM 1685 O O . GLU A 1 218 ? -13.339 7.568 6.272 1.00 90.38 218 GLU A O 1
ATOM 1690 N N . LYS A 1 219 ? -12.649 9.324 5.031 1.00 89.12 219 LYS A N 1
ATOM 1691 C CA . LYS A 1 219 ? -11.405 9.567 5.773 1.00 89.12 219 LYS A CA 1
ATOM 1692 C C . LYS A 1 219 ? -11.710 9.843 7.244 1.00 89.12 219 LYS A C 1
ATOM 1694 O O .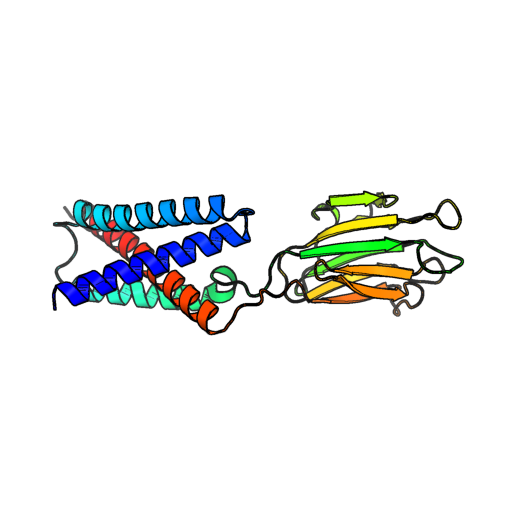 LYS A 1 219 ? -11.097 9.230 8.116 1.00 89.12 219 LYS A O 1
ATOM 1699 N N . ALA A 1 220 ? -12.703 10.684 7.533 1.00 91.25 220 ALA A N 1
ATOM 1700 C CA . ALA A 1 220 ? -13.132 10.972 8.900 1.00 91.25 220 ALA A CA 1
ATOM 1701 C C . ALA A 1 220 ? -13.640 9.718 9.637 1.00 91.25 220 ALA A C 1
ATOM 1703 O O . ALA A 1 220 ? -13.208 9.463 10.762 1.00 91.25 220 ALA A O 1
ATOM 1704 N N . ILE A 1 221 ? -14.503 8.909 9.010 1.00 93.81 221 ILE A N 1
ATOM 1705 C CA . ILE A 1 221 ? -15.022 7.662 9.603 1.00 93.81 221 ILE A CA 1
ATOM 1706 C C . ILE A 1 221 ? -13.880 6.697 9.937 1.00 93.81 221 ILE A C 1
ATOM 1708 O O . ILE A 1 221 ? -13.843 6.146 11.042 1.00 93.81 221 ILE A O 1
ATOM 1712 N N . LEU A 1 222 ? -12.928 6.528 9.017 1.00 93.31 222 LEU A N 1
ATOM 1713 C CA . LEU A 1 222 ? -11.770 5.660 9.220 1.00 93.31 222 LEU A CA 1
ATOM 1714 C C . LEU A 1 222 ? -10.857 6.175 10.334 1.00 93.31 222 LEU A C 1
ATOM 1716 O O . LEU A 1 222 ? -10.421 5.375 11.159 1.00 93.31 222 LEU A O 1
ATOM 1720 N N . TYR A 1 223 ? -10.634 7.491 10.433 1.00 93.25 223 TYR A N 1
ATOM 1721 C CA . TYR A 1 223 ? -9.870 8.080 11.542 1.00 93.25 223 TYR A CA 1
ATOM 1722 C C . TYR A 1 223 ? -10.520 7.805 12.891 1.00 93.25 223 TYR A C 1
ATOM 1724 O O . TYR A 1 223 ? -9.838 7.415 13.841 1.00 93.25 223 TYR A O 1
ATOM 1732 N N . VAL A 1 224 ? -11.842 7.971 12.983 1.00 94.38 224 VAL A N 1
ATOM 1733 C CA . VAL A 1 224 ? -12.573 7.667 14.216 1.00 94.38 224 VAL A CA 1
ATOM 1734 C C . VAL A 1 224 ? -12.456 6.177 14.555 1.00 94.38 224 VAL A C 1
ATOM 1736 O O . VAL A 1 224 ? -12.164 5.837 15.702 1.00 94.38 224 VAL A O 1
ATOM 1739 N N . GLY A 1 225 ? -12.617 5.282 13.575 1.00 95.50 225 GLY A N 1
ATOM 1740 C CA . GLY A 1 225 ? -12.449 3.837 13.769 1.00 95.50 225 GLY A CA 1
ATOM 1741 C C . GLY A 1 225 ? -11.036 3.443 14.220 1.00 95.50 225 GLY A C 1
ATOM 1742 O O . GLY A 1 225 ? -10.885 2.659 15.166 1.00 95.50 225 GLY A O 1
ATOM 1743 N N . ALA A 1 226 ? -10.002 4.037 13.619 1.00 95.00 226 ALA A N 1
ATOM 1744 C CA . ALA A 1 226 ? -8.604 3.847 14.001 1.00 95.00 226 ALA A CA 1
ATOM 1745 C C . ALA A 1 226 ? -8.349 4.303 15.443 1.00 95.00 226 ALA A C 1
ATOM 1747 O O . ALA A 1 226 ? -7.790 3.554 16.250 1.00 95.00 226 ALA A O 1
ATOM 1748 N N . LEU A 1 227 ? -8.825 5.501 15.800 1.00 95.56 227 LEU A N 1
ATOM 1749 C CA . LEU A 1 227 ? -8.650 6.070 17.134 1.00 95.56 227 LEU A CA 1
ATOM 1750 C C . LEU A 1 227 ? -9.341 5.224 18.209 1.00 95.56 227 LEU A C 1
ATOM 1752 O O . LEU A 1 227 ? -8.747 4.958 19.254 1.00 95.56 227 LEU A O 1
ATOM 1756 N N . ILE A 1 228 ? -10.563 4.748 17.946 1.00 95.19 228 ILE A N 1
ATOM 1757 C CA . ILE A 1 228 ? -11.292 3.842 18.849 1.00 95.19 228 ILE A CA 1
ATOM 1758 C C . ILE A 1 228 ? -10.508 2.541 19.056 1.00 95.19 228 ILE A C 1
ATOM 1760 O O . ILE A 1 228 ? -10.377 2.068 20.190 1.00 95.19 228 ILE A O 1
ATOM 1764 N N . THR A 1 229 ? -9.962 1.976 17.976 1.00 95.44 229 THR A N 1
ATOM 1765 C CA . THR A 1 229 ? -9.184 0.728 18.009 1.00 95.44 229 THR A CA 1
ATOM 1766 C C . THR A 1 229 ? -7.899 0.893 18.825 1.00 95.44 229 THR A C 1
ATOM 1768 O O . THR A 1 229 ? -7.616 0.078 19.713 1.00 95.44 229 THR A O 1
ATOM 1771 N N . LEU A 1 230 ? -7.156 1.979 18.594 1.00 95.38 230 LEU A N 1
ATOM 1772 C CA . LEU A 1 230 ? -5.945 2.321 19.346 1.00 95.38 230 LEU A CA 1
ATOM 1773 C C . LEU A 1 230 ? -6.252 2.569 20.822 1.00 95.38 230 LEU A C 1
ATOM 1775 O O . LEU A 1 230 ? -5.627 1.964 21.693 1.00 95.38 230 LEU A O 1
ATOM 1779 N N . GLN A 1 231 ? -7.254 3.401 21.116 1.00 94.94 231 GLN A N 1
ATOM 1780 C CA . GLN A 1 231 ? -7.661 3.705 22.486 1.00 94.94 231 GLN A CA 1
ATOM 1781 C C . GLN A 1 231 ? -8.042 2.430 23.243 1.00 94.94 231 GLN A C 1
ATOM 1783 O O . GLN A 1 231 ? -7.623 2.241 24.389 1.00 94.94 231 GLN A O 1
ATOM 1788 N N . PHE A 1 232 ? -8.833 1.546 22.625 1.00 92.88 232 PHE A N 1
ATOM 1789 C CA . PHE A 1 232 ? -9.228 0.289 23.252 1.00 92.88 232 PHE A CA 1
ATOM 1790 C C . PHE A 1 232 ? -8.011 -0.590 23.550 1.00 92.88 232 PHE A C 1
ATOM 1792 O O . PHE A 1 232 ? -7.892 -1.088 24.672 1.00 92.88 232 PHE A O 1
ATOM 1799 N N . THR A 1 233 ? -7.106 -0.735 22.581 1.00 93.31 233 THR A N 1
ATOM 1800 C CA . THR A 1 233 ? -5.895 -1.560 22.689 1.00 93.31 233 THR A CA 1
ATOM 1801 C C . THR A 1 233 ? -4.957 -1.046 23.778 1.00 93.31 233 THR A C 1
ATOM 1803 O O . THR A 1 233 ? -4.597 -1.799 24.682 1.00 93.31 233 THR A O 1
ATOM 1806 N N . ILE A 1 234 ? -4.644 0.252 23.772 1.00 93.81 234 ILE A N 1
ATOM 1807 C CA . ILE A 1 234 ? -3.785 0.887 24.782 1.00 93.81 234 ILE A CA 1
ATOM 1808 C C . ILE A 1 234 ? -4.406 0.744 26.170 1.00 93.81 234 ILE A C 1
ATOM 1810 O O . ILE A 1 234 ? -3.738 0.348 27.123 1.00 93.81 234 ILE A O 1
ATOM 1814 N N . HIS A 1 235 ? -5.706 1.009 26.300 1.00 91.25 235 HIS A N 1
ATOM 1815 C CA . HIS A 1 235 ? -6.379 0.859 27.583 1.00 91.25 235 HIS A CA 1
ATOM 1816 C C . HIS A 1 235 ? -6.370 -0.598 28.069 1.00 91.25 235 HIS A C 1
ATOM 1818 O O . HIS A 1 235 ? -6.208 -0.854 29.262 1.00 91.25 235 HIS A O 1
ATOM 1824 N N . PHE A 1 236 ? -6.542 -1.562 27.161 1.00 89.50 236 PHE A N 1
ATOM 1825 C CA . PHE A 1 236 ? -6.438 -2.987 27.465 1.00 89.50 236 PHE A CA 1
ATOM 1826 C C . PHE A 1 236 ? -5.046 -3.358 27.989 1.00 89.50 236 PHE A C 1
ATOM 1828 O O . PHE A 1 236 ? -4.948 -4.006 29.033 1.00 89.50 236 PHE A O 1
ATOM 1835 N N . MET A 1 237 ? -3.987 -2.867 27.340 1.00 90.69 237 MET A N 1
ATOM 1836 C CA . MET A 1 237 ? -2.599 -3.046 27.780 1.00 90.69 237 MET A CA 1
ATOM 1837 C C . MET A 1 237 ? -2.328 -2.402 29.147 1.00 90.69 237 MET A C 1
ATOM 1839 O O . MET A 1 237 ? -1.757 -3.051 30.023 1.00 90.69 237 MET A O 1
ATOM 1843 N N . LEU A 1 238 ? -2.800 -1.172 29.381 1.00 89.00 238 LEU A N 1
ATOM 1844 C CA . LEU A 1 238 ? -2.644 -0.477 30.667 1.00 89.00 238 LEU A CA 1
ATOM 1845 C C . LEU A 1 238 ? -3.273 -1.260 31.829 1.00 89.00 238 LEU A C 1
ATOM 1847 O O . LEU A 1 238 ? -2.654 -1.419 32.881 1.00 89.00 238 LEU A O 1
ATOM 1851 N N . MET A 1 239 ? -4.478 -1.807 31.635 1.00 86.19 239 MET A N 1
ATOM 1852 C CA . MET A 1 239 ? -5.127 -2.639 32.656 1.00 86.19 239 MET A CA 1
ATOM 1853 C C . MET A 1 239 ? -4.332 -3.911 32.964 1.00 86.19 239 MET A C 1
ATOM 1855 O O . MET A 1 239 ? -4.237 -4.305 34.130 1.00 86.19 239 MET A O 1
ATOM 1859 N N . PHE A 1 240 ? -3.753 -4.553 31.944 1.00 86.56 240 PHE A N 1
ATOM 1860 C CA . PHE A 1 240 ? -2.864 -5.701 32.132 1.00 86.56 240 PHE A CA 1
ATOM 1861 C C . PHE A 1 240 ? -1.615 -5.324 32.925 1.00 86.56 240 PHE A C 1
ATOM 1863 O O . PHE A 1 240 ? -1.276 -6.005 33.896 1.00 86.56 240 PHE A O 1
ATOM 1870 N N . TRP A 1 241 ? -0.976 -4.214 32.561 1.00 85.56 241 TRP A N 1
ATOM 1871 C CA . TRP A 1 241 ? 0.216 -3.719 33.238 1.00 85.56 241 TRP A CA 1
ATOM 1872 C C . TRP A 1 241 ? -0.050 -3.431 34.721 1.00 85.56 241 TRP A C 1
ATOM 1874 O O . TRP A 1 241 ? 0.673 -3.925 35.587 1.00 85.56 241 TRP A O 1
ATOM 1884 N N . TRP A 1 242 ? -1.150 -2.748 35.052 1.00 82.69 242 TRP A N 1
ATOM 1885 C CA . TRP A 1 242 ? -1.513 -2.500 36.454 1.00 82.69 242 TRP A CA 1
ATOM 1886 C C . TRP A 1 242 ? -1.863 -3.766 37.228 1.00 82.69 242 TRP A C 1
ATOM 1888 O O . TRP A 1 242 ? -1.519 -3.877 38.406 1.00 82.69 242 TRP A O 1
ATOM 1898 N N . LYS A 1 243 ? -2.529 -4.731 36.586 1.00 80.50 243 LYS A N 1
ATOM 1899 C CA . LYS A 1 243 ? -2.806 -6.031 37.206 1.00 80.50 243 LYS A CA 1
ATOM 1900 C C . LYS A 1 243 ? -1.507 -6.768 37.546 1.00 80.50 243 LYS A C 1
ATOM 1902 O O . LYS A 1 243 ? -1.436 -7.376 38.611 1.00 80.50 243 LYS A O 1
ATOM 1907 N N . SER A 1 244 ? -0.492 -6.679 36.683 1.00 81.62 244 SER A N 1
ATOM 1908 C CA . SER A 1 244 ? 0.837 -7.253 36.929 1.00 81.62 244 SER A CA 1
ATOM 1909 C C . SER A 1 244 ? 1.545 -6.576 38.104 1.00 81.62 244 SER A C 1
ATOM 1911 O O . SER A 1 244 ? 2.005 -7.262 39.011 1.00 81.62 244 SER A O 1
ATOM 1913 N N . GLN A 1 245 ? 1.566 -5.240 38.132 1.00 80.19 245 GLN A N 1
ATOM 1914 C CA . GLN A 1 245 ? 2.190 -4.464 39.213 1.00 80.19 245 GLN A CA 1
ATOM 1915 C C . GLN A 1 245 ? 1.580 -4.793 40.585 1.00 80.19 245 GLN A C 1
ATOM 1917 O O . GLN A 1 245 ? 2.300 -5.024 41.551 1.00 80.19 245 GLN A O 1
ATOM 1922 N N . LYS A 1 246 ? 0.247 -4.919 40.667 1.00 72.38 246 LYS A N 1
ATOM 1923 C CA . LYS A 1 246 ? -0.442 -5.266 41.922 1.00 72.38 246 LYS A CA 1
ATOM 1924 C C . LYS A 1 246 ? -0.088 -6.666 42.444 1.00 72.38 246 LYS A C 1
ATOM 1926 O O . LYS A 1 246 ? -0.139 -6.886 43.648 1.00 72.38 246 LYS A O 1
ATOM 1931 N N . LYS A 1 247 ? 0.243 -7.610 41.555 1.00 66.00 247 LYS A N 1
ATOM 1932 C CA . LYS A 1 247 ? 0.648 -8.974 41.932 1.00 66.00 247 LYS A CA 1
ATOM 1933 C C . LYS A 1 247 ? 2.087 -9.029 42.465 1.00 66.00 247 LYS A C 1
ATOM 1935 O O . LYS A 1 247 ? 2.400 -9.950 43.197 1.00 66.00 247 LYS A O 1
ATOM 1940 N N . GLN A 1 248 ? 2.943 -8.074 42.095 1.00 60.75 248 GLN A N 1
ATOM 1941 C CA . GLN A 1 248 ? 4.330 -7.985 42.578 1.00 60.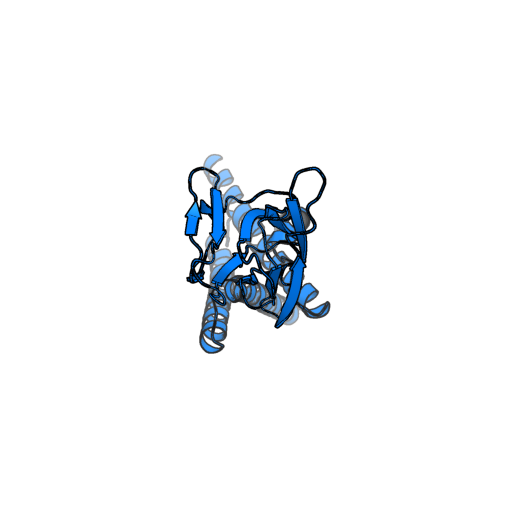75 248 GLN A CA 1
ATOM 1942 C C . GLN A 1 248 ? 4.454 -7.263 43.929 1.00 60.75 248 GLN A C 1
ATOM 1944 O O . GLN A 1 248 ? 5.457 -7.422 44.611 1.00 60.75 248 GLN A O 1
ATOM 1949 N N . SER A 1 249 ? 3.455 -6.463 44.311 1.00 56.78 249 SER A N 1
ATOM 1950 C CA . SER A 1 249 ? 3.423 -5.721 45.579 1.00 56.78 249 SER A CA 1
ATOM 1951 C C . SER A 1 249 ? 2.728 -6.467 46.732 1.00 56.78 249 SER A C 1
ATOM 1953 O O . SER A 1 249 ? 2.445 -5.848 47.756 1.00 56.78 249 SER A O 1
ATOM 1955 N N . GLN A 1 250 ? 2.352 -7.734 46.533 1.00 49.47 250 GLN A N 1
ATOM 1956 C CA . GLN A 1 250 ? 1.731 -8.626 47.524 1.00 49.47 250 GLN A CA 1
ATOM 1957 C C . GLN A 1 250 ? 2.659 -9.804 47.782 1.00 49.47 250 GLN A C 1
ATOM 1959 O O . GLN A 1 250 ? 2.712 -10.230 48.953 1.00 49.47 250 GLN A O 1
#

Organism: NCBI:txid1650663

Foldseek 3Di:
DVVVVVVVLLLLLLLLLVLVLVLVCQPDNDDPVVSVVSSVVSSVVSVVLVVVLCVVPVPFDDPCLPVLLVVLLVVLVVCCVVCVCVSDNQFGKWKKKKKWQPDDDDAGKKKFQWKAFPNRTDQLVPWAWPDWAQWDQDPVRSIIIHGDPDHRDMIMIMTTGGTGQKMKTKIQAAPNHAKMWMAIPVRDIDIWGRNPADPVRITIDMDGGHGDDDDPVRVVSSSSSSSSNSSSVSSSVVSVVSSVVVVVVD

Sequence (250 aa):
MKYIKQVIRALAVVLAAGYLTWSVYRITLNTTVQVVFVACYFLALCVGMAFLKKILFKKTVRPNPVKDQLLALALALIVSVFSVNYLIPEYQKTTLTIYAGESAGQNQNLCLARIVQDGQEKLLSDMGFTESLNWTYNAEYDDMVFVAAEQGQTGRLTVELPAARSTQLIFAGGEGYGQAEIQWADGTTAQVDCTKADSEGRVIYEGTGGLIQMALWEKAILYVGALITLQFTIHFMLMFWWKSQKKQSQ

Radius of gyration: 26.02 Å; chains: 1; bounding box: 56×29×84 Å

Secondary structure (DSSP, 8-state):
-HHHHHHHHHHHHHHHHHHHHHHHHHHH--SHHHHHHHHHHHHHHHHHHHHHHHHHTTTTS-S-HHHHHHHHHHHHHHHHHHTHHHHS-SB--EEEEEEES-S--S---EEEEEEEETTEEE-GGGSEEEEEETEEEETTTTEEEE--SSTT--EEEEEEEPS-SEEEEEEE-STT--EEEEEETTS-EEEEETTS--TTSEEEEEEE--B----HHHHHHHHHHHHHHHHHHHHHHHHHHHHHHHHH--